Protein AF-A0A1Y5IGE0-F1 (afdb_monomer)

Structure (mmCIF, N/CA/C/O backbone):
data_AF-A0A1Y5IGE0-F1
#
_entry.id   AF-A0A1Y5IGE0-F1
#
loop_
_atom_site.group_PDB
_atom_site.id
_atom_site.type_symbol
_atom_site.label_atom_id
_atom_site.label_alt_id
_atom_site.label_comp_id
_atom_site.label_asym_id
_atom_site.label_entity_id
_atom_site.label_seq_id
_atom_site.pdbx_PDB_ins_code
_atom_site.Cartn_x
_atom_site.Cartn_y
_atom_site.Cartn_z
_atom_site.occupancy
_atom_site.B_iso_or_equiv
_atom_site.auth_seq_id
_atom_site.auth_comp_id
_atom_site.auth_asym_id
_atom_site.auth_atom_id
_atom_site.pdbx_PDB_model_num
ATOM 1 N N . MET A 1 1 ? -6.846 17.519 -10.687 1.00 41.34 1 MET A N 1
ATOM 2 C CA . MET A 1 1 ? -8.183 17.048 -10.313 1.00 41.34 1 MET A CA 1
ATOM 3 C C . MET A 1 1 ? -8.283 17.151 -8.809 1.00 41.34 1 MET A C 1
ATOM 5 O O . MET A 1 1 ? -7.510 16.483 -8.132 1.00 41.34 1 MET A O 1
ATOM 9 N N . THR A 1 2 ? -9.078 18.085 -8.298 1.00 47.00 2 THR A N 1
ATOM 10 C CA . THR A 1 2 ? -9.383 18.172 -6.860 1.00 47.00 2 THR A CA 1
ATOM 11 C C . THR A 1 2 ? -10.568 17.249 -6.556 1.00 47.00 2 THR A C 1
ATOM 13 O O . THR A 1 2 ? -11.293 16.875 -7.480 1.00 47.00 2 THR A O 1
ATOM 16 N N . CYS A 1 3 ? -10.781 16.851 -5.296 1.00 54.41 3 CYS A N 1
ATOM 17 C CA . CYS A 1 3 ? -11.924 15.999 -4.926 1.00 54.41 3 CYS A CA 1
ATOM 18 C C . CYS A 1 3 ? -13.272 16.599 -5.370 1.00 54.41 3 CYS A C 1
ATOM 20 O O . CYS A 1 3 ? -14.168 15.859 -5.762 1.00 54.41 3 CYS A O 1
ATOM 22 N N . ALA A 1 4 ? -13.361 17.932 -5.436 1.00 54.06 4 ALA A N 1
ATOM 23 C CA . ALA A 1 4 ? -14.525 18.682 -5.907 1.00 54.06 4 ALA A CA 1
ATOM 24 C C . ALA A 1 4 ? -14.943 18.404 -7.369 1.00 54.06 4 ALA A C 1
ATOM 26 O O . ALA A 1 4 ? -16.053 18.752 -7.761 1.00 54.06 4 ALA A O 1
ATOM 27 N N . GLU A 1 5 ? -14.082 17.795 -8.191 1.00 61.72 5 GLU A N 1
ATOM 28 C CA . GLU A 1 5 ? -14.400 17.444 -9.585 1.00 61.72 5 GLU A CA 1
ATOM 29 C C . GLU A 1 5 ? -14.993 16.027 -9.728 1.00 61.72 5 GLU A C 1
ATOM 31 O O . GLU A 1 5 ? -15.437 15.651 -10.816 1.00 61.72 5 GLU A O 1
ATOM 36 N N . PHE A 1 6 ? -15.025 15.232 -8.651 1.00 63.56 6 PHE A N 1
ATOM 37 C CA . PHE A 1 6 ? -15.672 13.920 -8.635 1.00 63.56 6 PHE A CA 1
ATOM 38 C C . PHE A 1 6 ? -17.150 14.049 -8.242 1.00 63.56 6 PHE A C 1
ATOM 40 O O . PHE A 1 6 ? -17.449 14.595 -7.182 1.00 63.56 6 PHE A O 1
ATOM 47 N N . PRO A 1 7 ? -18.097 13.490 -9.020 1.00 75.69 7 PRO A N 1
ATOM 48 C CA . PRO A 1 7 ? -19.464 13.333 -8.542 1.00 75.69 7 PRO A CA 1
ATOM 49 C C . PRO A 1 7 ? -19.469 12.515 -7.245 1.00 75.69 7 PRO A C 1
ATOM 51 O O . PRO A 1 7 ? -18.912 11.418 -7.218 1.00 75.69 7 PRO A O 1
ATOM 54 N N . GLU A 1 8 ? -20.116 13.018 -6.195 1.00 76.44 8 GLU A N 1
ATOM 55 C CA . GLU A 1 8 ? -20.092 12.418 -4.850 1.00 76.44 8 GLU A CA 1
ATOM 56 C C . GLU A 1 8 ? -20.516 10.943 -4.857 1.00 76.44 8 GLU A C 1
ATOM 58 O O . GLU A 1 8 ? -19.798 10.078 -4.368 1.00 76.44 8 GLU A O 1
ATOM 63 N N . THR A 1 9 ? -21.588 10.618 -5.584 1.00 77.69 9 THR A N 1
ATOM 64 C CA . THR A 1 9 ? -22.046 9.228 -5.773 1.00 77.69 9 THR A CA 1
ATOM 65 C C . THR A 1 9 ? -21.013 8.308 -6.437 1.00 77.69 9 THR A C 1
ATOM 67 O O . THR A 1 9 ? -21.027 7.098 -6.217 1.00 77.69 9 THR A O 1
ATOM 70 N N . VAL A 1 10 ? -20.124 8.844 -7.278 1.00 73.62 10 VAL A N 1
ATOM 71 C CA . VAL A 1 10 ? -19.025 8.088 -7.899 1.00 73.62 10 VAL A CA 1
ATOM 72 C C . VAL A 1 10 ? -17.856 7.960 -6.928 1.00 73.62 10 VAL A C 1
ATOM 74 O O . VAL A 1 10 ? -17.212 6.913 -6.900 1.00 73.62 10 VAL A O 1
ATOM 77 N N . PHE A 1 11 ? -17.592 9.005 -6.143 1.00 76.38 11 PHE A N 1
ATOM 78 C CA . PHE A 1 11 ? -16.554 9.023 -5.122 1.00 76.38 11 PHE A CA 1
ATOM 79 C C . PHE A 1 11 ? -16.836 7.991 -4.025 1.00 76.38 11 PHE A C 1
ATOM 81 O O . PHE A 1 11 ? -16.011 7.109 -3.800 1.00 76.38 11 PHE A O 1
ATOM 88 N N . GLU A 1 12 ? -18.034 8.021 -3.441 1.00 79.19 12 GLU A N 1
ATOM 89 C CA . GLU A 1 12 ? -18.465 7.091 -2.392 1.00 79.19 12 GLU A CA 1
ATOM 90 C C . GLU A 1 12 ? -18.400 5.638 -2.855 1.00 79.19 12 GLU A C 1
ATOM 92 O O . GLU A 1 12 ? -17.798 4.797 -2.194 1.00 79.19 12 GLU A O 1
ATOM 97 N N . ARG A 1 13 ? -18.926 5.334 -4.048 1.00 74.69 13 ARG A N 1
ATOM 98 C CA . ARG A 1 13 ? -18.843 3.979 -4.621 1.00 74.69 13 ARG A CA 1
ATOM 99 C C . ARG A 1 13 ? -17.410 3.511 -4.856 1.00 74.69 13 ARG A C 1
ATOM 101 O O . ARG A 1 13 ? -17.164 2.312 -4.914 1.00 74.69 13 ARG A O 1
ATOM 108 N N . ARG A 1 14 ? -16.482 4.440 -5.091 1.00 74.31 14 ARG A N 1
ATOM 109 C CA . ARG A 1 14 ? -15.088 4.130 -5.416 1.00 74.31 14 ARG A CA 1
ATOM 110 C C . ARG A 1 14 ? -14.218 3.997 -4.179 1.00 74.31 1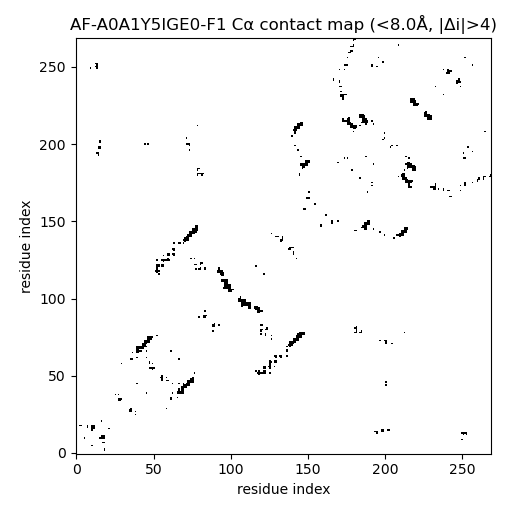4 ARG A C 1
ATOM 112 O O . ARG A 1 14 ? -13.344 3.143 -4.175 1.00 74.31 14 ARG A O 1
ATOM 119 N N . PHE A 1 15 ? -14.409 4.839 -3.176 1.00 73.88 15 PHE A N 1
ATOM 120 C CA . PHE A 1 15 ? -13.524 4.899 -2.014 1.00 73.88 15 PHE A CA 1
ATOM 121 C C . PHE A 1 15 ? -14.182 4.401 -0.726 1.00 73.88 15 PHE A C 1
ATOM 123 O O . PHE A 1 15 ? -13.498 4.291 0.285 1.00 73.88 15 PHE A O 1
ATOM 130 N N . GLY A 1 16 ? -15.479 4.079 -0.761 1.00 73.19 16 GLY A N 1
ATOM 131 C CA . GLY A 1 16 ? -16.226 3.613 0.408 1.00 73.19 16 GLY A CA 1
ATOM 132 C C . GLY A 1 16 ? -16.377 4.682 1.493 1.00 73.19 16 GLY A C 1
ATOM 133 O O . GLY A 1 16 ? -16.579 4.344 2.651 1.00 73.19 16 GLY A O 1
ATOM 134 N N . THR A 1 17 ? -16.221 5.959 1.138 1.00 74.12 17 THR A N 1
ATOM 135 C CA . THR A 1 17 ? -16.258 7.106 2.055 1.00 74.12 17 THR A CA 1
ATOM 136 C C . THR A 1 17 ? -16.725 8.353 1.311 1.00 74.12 17 THR A C 1
ATOM 138 O O . THR A 1 17 ? -16.610 8.426 0.083 1.00 74.12 17 THR A O 1
ATOM 141 N N . THR A 1 18 ? -17.261 9.326 2.041 1.00 80.81 18 THR A N 1
ATOM 142 C CA . THR A 1 18 ? -17.711 10.607 1.478 1.00 80.81 18 THR A CA 1
ATOM 143 C C . THR A 1 18 ? -16.529 11.515 1.121 1.00 80.81 18 THR A C 1
ATOM 145 O O . THR A 1 18 ? -15.409 11.339 1.608 1.00 80.81 18 THR A O 1
ATOM 148 N N . ILE A 1 19 ? -16.764 12.534 0.286 1.00 79.50 19 ILE A N 1
ATOM 149 C CA . ILE A 1 19 ? -15.733 13.543 -0.018 1.00 79.50 19 ILE A CA 1
ATOM 150 C C . ILE A 1 19 ? -15.324 14.293 1.258 1.00 79.50 19 ILE A C 1
ATOM 152 O O . ILE A 1 19 ? -14.134 14.496 1.482 1.00 79.50 19 ILE A O 1
ATOM 156 N N . GLY A 1 20 ? -16.285 14.652 2.117 1.00 79.31 20 GLY A N 1
ATOM 157 C CA . GLY A 1 20 ? -16.010 15.377 3.362 1.00 79.31 20 GLY A CA 1
ATOM 158 C C . GLY A 1 20 ? -15.158 14.579 4.354 1.00 79.31 20 GLY A C 1
ATOM 159 O O . GLY A 1 20 ? -14.222 15.119 4.939 1.00 79.31 20 GLY A O 1
ATOM 160 N N . GLU A 1 21 ? -15.424 13.279 4.505 1.00 76.44 21 GLU A N 1
ATOM 161 C CA . GLU A 1 21 ? -14.575 12.386 5.305 1.00 76.44 21 GLU A CA 1
ATOM 162 C C . GLU A 1 21 ? -13.172 12.260 4.706 1.00 76.44 21 GLU A C 1
ATOM 164 O O . GLU A 1 21 ? -12.181 12.338 5.433 1.00 76.44 21 GLU A O 1
ATOM 169 N N . PHE A 1 22 ? -13.056 12.141 3.382 1.00 77.12 22 PHE A N 1
ATOM 170 C CA . PHE A 1 22 ? -11.755 12.091 2.720 1.00 77.12 22 PHE A CA 1
ATOM 171 C C . PHE A 1 22 ? -10.957 13.393 2.891 1.00 77.12 22 PHE A C 1
ATOM 173 O O . PHE A 1 22 ? -9.746 13.362 3.096 1.00 77.12 22 PHE A O 1
ATOM 180 N N . GLU A 1 23 ? -11.618 14.548 2.849 1.00 77.12 23 GLU A N 1
ATOM 181 C CA . GLU A 1 23 ? -10.995 15.852 3.101 1.00 77.12 23 GLU A CA 1
ATOM 182 C C . GLU A 1 23 ? -10.606 16.052 4.574 1.00 77.12 23 GLU A C 1
ATOM 184 O O . GLU A 1 23 ? -9.721 16.856 4.867 1.00 77.12 23 GLU A O 1
ATOM 189 N N . SER A 1 24 ? -11.201 15.289 5.497 1.00 71.44 24 SER A N 1
ATOM 190 C CA . SER A 1 24 ? -10.821 15.289 6.915 1.00 71.44 24 SER A CA 1
ATOM 191 C C . SER A 1 24 ? -9.518 14.531 7.206 1.00 71.44 24 SER A C 1
ATOM 193 O O . SER A 1 24 ? -8.984 14.627 8.314 1.00 71.44 24 SER A O 1
ATOM 195 N N . ILE A 1 25 ? -8.972 13.802 6.221 1.00 74.19 25 ILE A N 1
ATOM 196 C CA . ILE A 1 25 ? -7.709 13.073 6.359 1.00 74.19 25 ILE A CA 1
ATOM 197 C C . ILE A 1 25 ? -6.574 14.067 6.627 1.00 74.19 25 ILE A C 1
ATOM 199 O O . ILE A 1 25 ? -6.204 14.882 5.779 1.00 74.19 25 ILE A O 1
ATOM 203 N N . ALA A 1 26 ? -5.959 13.953 7.804 1.00 71.00 26 ALA A N 1
ATOM 204 C CA . ALA A 1 26 ? -4.776 14.724 8.147 1.00 71.00 26 ALA A CA 1
ATOM 205 C C . ALA A 1 26 ? -3.586 14.284 7.276 1.00 71.00 26 ALA A C 1
ATOM 207 O O . ALA A 1 26 ? -2.993 13.222 7.477 1.00 71.00 26 ALA A O 1
ATOM 208 N N . ILE A 1 27 ? -3.205 15.117 6.307 1.00 68.81 27 ILE A N 1
ATOM 209 C CA . ILE A 1 27 ? -2.005 14.885 5.499 1.00 68.81 27 ILE A CA 1
ATOM 210 C C . ILE A 1 27 ? -0.785 15.345 6.300 1.00 68.81 27 ILE A C 1
ATOM 212 O O . ILE A 1 27 ? -0.424 16.523 6.314 1.00 68.81 27 ILE A O 1
ATOM 216 N N . ALA A 1 28 ? -0.122 14.400 6.959 1.00 65.69 28 ALA A N 1
ATOM 217 C CA . ALA A 1 28 ? 1.145 14.657 7.623 1.00 65.69 28 ALA A CA 1
ATOM 218 C C . ALA A 1 28 ? 2.274 14.810 6.589 1.00 65.69 28 ALA A C 1
ATOM 220 O O . ALA A 1 28 ? 2.667 13.860 5.907 1.00 65.69 28 ALA A O 1
ATOM 221 N N . ASN A 1 29 ? 2.824 16.020 6.465 1.00 65.62 29 ASN A N 1
ATOM 222 C CA . ASN A 1 29 ? 4.047 16.236 5.703 1.00 65.62 29 ASN A CA 1
ATOM 223 C C . ASN A 1 29 ? 5.256 15.876 6.577 1.00 65.62 29 ASN A C 1
ATOM 225 O O . ASN A 1 29 ? 5.593 16.620 7.494 1.00 65.62 29 ASN A O 1
ATOM 229 N N . ALA A 1 30 ? 5.966 14.801 6.227 1.00 59.41 30 ALA A N 1
ATOM 230 C CA . ALA A 1 30 ? 7.173 14.332 6.920 1.00 59.41 30 ALA A CA 1
ATOM 231 C C . ALA A 1 30 ? 8.353 15.340 6.957 1.00 59.41 30 ALA A C 1
ATOM 233 O O . ALA A 1 30 ? 9.434 15.004 7.453 1.00 59.41 30 ALA A O 1
ATOM 234 N N . ALA A 1 31 ? 8.188 16.542 6.389 1.00 63.47 31 ALA A N 1
ATOM 235 C CA . ALA A 1 31 ? 9.083 17.686 6.562 1.00 63.47 31 ALA A CA 1
ATOM 236 C C . ALA A 1 31 ? 8.844 18.471 7.871 1.00 63.47 31 ALA A C 1
ATOM 238 O O . ALA A 1 31 ? 9.699 19.267 8.247 1.00 63.47 31 ALA A O 1
ATOM 239 N N . SER A 1 32 ? 7.714 18.262 8.557 1.00 76.75 32 SER A N 1
ATOM 240 C CA . SER A 1 32 ? 7.424 18.822 9.881 1.00 76.75 32 SER A CA 1
ATOM 241 C C . SER A 1 32 ? 7.135 17.692 10.863 1.00 76.75 32 SER A C 1
ATOM 243 O O . SER A 1 32 ? 6.060 17.084 10.840 1.00 76.75 32 SER A O 1
ATOM 245 N N . ASP A 1 33 ? 8.112 17.414 11.722 1.00 80.75 33 ASP A N 1
ATOM 246 C CA . ASP A 1 33 ? 8.015 16.359 12.730 1.00 80.75 33 ASP A CA 1
ATOM 247 C C . ASP A 1 33 ? 6.898 16.667 13.745 1.00 80.75 33 ASP A C 1
ATOM 249 O O . ASP A 1 33 ? 6.138 15.766 14.083 1.00 80.75 33 ASP A O 1
ATOM 253 N N . ASP A 1 34 ? 6.705 17.932 14.140 1.00 84.38 34 ASP A N 1
ATOM 254 C CA . ASP A 1 34 ? 5.660 18.333 15.098 1.00 84.38 34 ASP A CA 1
ATOM 255 C C . ASP A 1 34 ? 4.238 18.117 14.559 1.00 84.38 34 ASP A C 1
ATOM 257 O O . ASP A 1 34 ? 3.401 17.520 15.237 1.00 84.38 34 ASP A O 1
ATOM 261 N N . ALA A 1 35 ? 3.956 18.553 13.325 1.00 80.88 35 ALA A N 1
ATOM 262 C CA . ALA A 1 35 ? 2.640 18.356 12.712 1.00 80.88 35 ALA A CA 1
ATOM 263 C C . ALA A 1 35 ? 2.359 16.868 12.450 1.00 80.88 35 ALA A C 1
ATOM 265 O O . ALA A 1 35 ? 1.249 16.386 12.672 1.00 80.88 35 ALA A O 1
ATOM 266 N N . THR A 1 36 ? 3.387 16.128 12.021 1.00 86.19 36 THR A N 1
ATOM 267 C CA . THR A 1 36 ? 3.295 14.679 11.805 1.00 86.19 36 THR A CA 1
ATOM 268 C C . THR A 1 36 ? 3.031 13.945 13.114 1.00 86.19 36 THR A C 1
ATOM 270 O O . THR A 1 36 ? 2.172 13.067 13.167 1.00 86.19 36 THR A O 1
ATOM 273 N N . ARG A 1 37 ? 3.723 14.330 14.187 1.00 89.94 37 ARG A N 1
ATOM 274 C CA . ARG A 1 37 ? 3.521 13.778 15.521 1.00 89.94 37 ARG A CA 1
ATOM 275 C C . ARG A 1 37 ? 2.110 14.040 16.035 1.00 89.94 37 ARG A C 1
ATOM 277 O O . ARG A 1 37 ? 1.460 13.094 16.459 1.00 89.94 37 ARG A O 1
ATOM 284 N N . ALA A 1 38 ? 1.629 15.282 15.964 1.00 87.31 38 ALA A N 1
ATOM 285 C CA . ALA A 1 38 ? 0.290 15.641 16.433 1.00 87.31 38 ALA A CA 1
ATOM 286 C C . ALA A 1 38 ? -0.812 14.846 15.708 1.00 87.31 38 ALA A C 1
ATOM 288 O O . ALA A 1 38 ? -1.759 14.377 16.340 1.00 87.31 38 ALA A O 1
ATOM 289 N N . ALA A 1 39 ? -0.663 14.640 14.395 1.00 86.88 39 ALA A N 1
ATOM 290 C CA . ALA A 1 39 ? -1.565 13.782 13.632 1.00 86.88 39 ALA A CA 1
ATOM 291 C C . ALA A 1 39 ? -1.472 12.316 14.094 1.00 86.88 39 ALA A C 1
ATOM 293 O O . ALA A 1 39 ? -2.475 11.713 14.462 1.00 86.88 39 ALA A O 1
ATOM 294 N N . LEU A 1 40 ? -0.264 11.746 14.152 1.00 90.94 40 LEU A N 1
ATOM 295 C CA . LEU A 1 40 ? -0.077 10.336 14.513 1.00 90.94 40 LEU A CA 1
ATOM 296 C C . LEU A 1 40 ? -0.516 10.003 15.946 1.00 90.94 40 LEU A C 1
ATOM 298 O O . LEU A 1 40 ? -0.985 8.895 16.184 1.00 90.94 40 LEU A O 1
ATOM 302 N N . GLU A 1 41 ? -0.399 10.937 16.890 1.00 90.81 41 GLU A N 1
ATOM 303 C CA . GLU A 1 41 ? -0.852 10.740 18.273 1.00 90.81 41 GLU A CA 1
ATOM 304 C C . GLU A 1 41 ? -2.389 10.700 18.403 1.00 90.81 41 GLU A C 1
ATOM 306 O O . GLU A 1 41 ? -2.886 10.224 19.423 1.00 90.81 41 GLU A O 1
ATOM 311 N N . THR A 1 42 ? -3.141 11.167 17.396 1.00 87.75 42 THR A N 1
ATOM 312 C CA . THR A 1 42 ? -4.609 11.312 17.458 1.00 87.75 42 THR A CA 1
ATOM 313 C C . THR A 1 42 ? -5.384 10.438 16.470 1.00 87.75 42 THR A C 1
ATOM 315 O O . THR A 1 42 ? -6.583 10.244 16.657 1.00 87.75 42 THR A O 1
ATOM 318 N N . CYS A 1 43 ? -4.740 9.892 15.437 1.00 88.50 43 CYS A N 1
ATOM 319 C CA . CYS A 1 43 ? -5.414 9.072 14.429 1.00 88.50 43 CYS A CA 1
ATOM 320 C C . CYS A 1 43 ? -5.605 7.607 14.865 1.00 88.50 43 CYS A C 1
ATOM 322 O O . CYS A 1 43 ? -4.660 6.941 15.286 1.00 88.50 43 CYS A O 1
ATOM 324 N N . ASP A 1 44 ? -6.810 7.068 14.646 1.00 90.69 44 ASP A N 1
ATOM 325 C CA . ASP A 1 44 ? -7.115 5.635 14.801 1.00 90.69 44 ASP A CA 1
ATOM 326 C C . ASP A 1 44 ? -6.537 4.776 13.663 1.00 90.69 44 ASP A C 1
ATOM 328 O O . ASP A 1 44 ? -6.196 3.608 13.861 1.00 90.69 44 ASP A O 1
ATOM 332 N N . VAL A 1 45 ? -6.445 5.345 12.459 1.00 90.62 45 VAL A N 1
ATOM 333 C CA . VAL A 1 45 ? -5.984 4.666 11.244 1.00 90.62 45 VAL A CA 1
ATOM 334 C C . VAL A 1 45 ? -4.847 5.465 10.626 1.00 90.62 45 VAL A C 1
ATOM 336 O O . VAL A 1 45 ? -4.970 6.669 10.408 1.00 90.62 45 VAL A O 1
ATOM 339 N N . VAL A 1 46 ? -3.739 4.793 10.325 1.00 92.44 46 VAL A N 1
ATOM 340 C CA . VAL A 1 46 ? -2.547 5.414 9.740 1.00 92.44 46 VAL A CA 1
ATOM 341 C C . VAL A 1 46 ? -2.185 4.724 8.433 1.00 92.44 46 VAL A C 1
ATOM 343 O O . VAL A 1 46 ? -1.982 3.513 8.395 1.00 92.44 46 VAL A O 1
ATOM 346 N N . ILE A 1 47 ? -2.041 5.503 7.360 1.00 91.94 47 ILE A N 1
ATOM 347 C CA . ILE A 1 47 ? -1.638 4.996 6.046 1.00 91.94 47 ILE A CA 1
ATOM 348 C C . ILE A 1 47 ? -0.242 5.526 5.702 1.00 91.94 47 ILE A C 1
ATOM 350 O O . ILE A 1 47 ? -0.048 6.719 5.474 1.00 91.94 47 ILE A O 1
ATOM 354 N N . VAL A 1 48 ? 0.742 4.630 5.609 1.00 91.31 48 VAL A N 1
ATOM 355 C CA . VAL A 1 48 ? 2.103 4.946 5.151 1.00 91.31 48 VAL A CA 1
ATOM 356 C C . VAL A 1 48 ? 2.172 4.735 3.637 1.00 91.31 48 VAL A C 1
ATOM 358 O O . VAL A 1 48 ? 2.490 3.647 3.164 1.00 91.31 48 VAL A O 1
ATOM 361 N N . ALA A 1 49 ? 1.861 5.776 2.860 1.00 87.44 49 ALA A N 1
ATOM 362 C CA . ALA A 1 49 ? 1.751 5.715 1.395 1.00 87.44 49 ALA A CA 1
ATOM 363 C C . ALA A 1 49 ? 2.886 6.446 0.653 1.00 87.44 49 ALA A C 1
ATOM 365 O O . ALA A 1 49 ? 2.652 7.292 -0.210 1.00 87.44 49 ALA A O 1
ATOM 366 N N . HIS A 1 50 ? 4.144 6.147 0.982 1.00 82.62 50 HIS A N 1
ATOM 367 C CA . HIS A 1 50 ? 5.283 6.790 0.323 1.00 82.62 50 HIS A CA 1
ATOM 368 C C . HIS A 1 50 ? 5.701 6.085 -0.974 1.00 82.62 50 HIS A C 1
ATOM 370 O O . HIS A 1 50 ? 5.879 4.871 -1.028 1.00 82.62 50 HIS A O 1
ATOM 376 N N . GLU A 1 51 ? 5.951 6.870 -2.026 1.00 71.19 51 GLU A N 1
ATOM 377 C CA . GLU A 1 51 ? 6.431 6.338 -3.310 1.00 71.19 51 GLU A CA 1
ATOM 378 C C . GLU A 1 51 ? 7.895 5.868 -3.268 1.00 71.19 51 GLU A C 1
ATOM 380 O O . GLU A 1 51 ? 8.292 4.999 -4.040 1.00 71.19 51 GLU A O 1
ATOM 385 N N . SER A 1 52 ? 8.692 6.421 -2.349 1.00 78.75 52 SER A N 1
ATOM 386 C CA . SER A 1 52 ? 10.115 6.118 -2.172 1.00 78.75 52 SER A CA 1
ATOM 387 C C . SER A 1 52 ? 10.339 5.250 -0.940 1.00 78.75 52 SER A C 1
ATOM 389 O O . SER A 1 52 ? 9.898 5.621 0.148 1.00 78.75 52 SER A O 1
ATOM 391 N N . GLY A 1 53 ? 11.127 4.179 -1.079 1.00 83.38 53 GLY A N 1
ATOM 392 C CA . GLY A 1 53 ? 11.468 3.292 0.037 1.00 83.38 53 GLY A CA 1
ATOM 393 C C . GLY A 1 53 ? 12.134 4.018 1.211 1.00 83.38 53 GLY A C 1
ATOM 394 O O . GLY A 1 53 ? 11.805 3.753 2.360 1.00 83.38 53 GLY A O 1
ATOM 395 N N . ARG A 1 54 ? 12.999 5.015 0.959 1.00 85.19 54 ARG A N 1
ATOM 396 C CA . ARG A 1 54 ? 13.607 5.818 2.042 1.00 85.19 54 ARG A CA 1
ATOM 397 C C . ARG A 1 54 ? 12.577 6.645 2.806 1.00 85.19 54 ARG A C 1
ATOM 399 O O . ARG A 1 54 ? 12.657 6.751 4.025 1.00 85.19 54 ARG A O 1
ATOM 406 N N . LYS A 1 55 ? 11.619 7.243 2.092 1.00 85.88 55 LYS A N 1
ATOM 407 C CA . LYS A 1 55 ? 10.526 7.992 2.725 1.00 85.88 55 LYS A CA 1
ATOM 408 C C . LYS A 1 55 ? 9.605 7.044 3.496 1.00 85.88 55 LYS A C 1
ATOM 410 O O . LYS A 1 55 ? 9.221 7.380 4.606 1.00 85.88 55 LYS A O 1
ATOM 415 N N . ALA A 1 56 ? 9.326 5.855 2.957 1.00 88.94 56 ALA A N 1
ATOM 416 C CA . ALA A 1 56 ? 8.575 4.809 3.652 1.00 88.94 56 ALA A CA 1
ATOM 417 C C . ALA A 1 56 ? 9.267 4.381 4.954 1.00 88.94 56 ALA A C 1
ATOM 419 O O . ALA A 1 56 ? 8.612 4.299 5.986 1.00 88.94 56 ALA A O 1
ATOM 420 N N . MET A 1 57 ? 10.590 4.198 4.928 1.00 92.25 57 MET A N 1
ATOM 421 C CA . MET A 1 57 ? 11.395 3.888 6.112 1.00 92.25 57 MET A CA 1
ATOM 422 C C . MET A 1 57 ? 11.290 4.989 7.178 1.00 92.25 57 MET A C 1
ATOM 424 O O . MET A 1 57 ? 10.936 4.688 8.314 1.00 92.25 57 MET A O 1
ATOM 428 N N . LYS A 1 58 ? 11.491 6.264 6.803 1.00 90.94 58 LYS A N 1
ATOM 429 C CA . LYS A 1 58 ? 11.321 7.406 7.725 1.00 90.94 58 LYS A CA 1
ATOM 430 C C . LYS A 1 58 ? 9.895 7.468 8.292 1.00 90.94 58 LYS A C 1
ATOM 432 O O . LYS A 1 58 ? 9.709 7.655 9.489 1.00 90.94 58 LYS A O 1
ATOM 437 N N . GLY A 1 59 ? 8.884 7.290 7.441 1.00 91.81 59 GLY A N 1
ATOM 438 C CA . GLY A 1 59 ? 7.482 7.273 7.859 1.00 91.81 59 GLY A CA 1
ATOM 439 C C . GLY A 1 59 ? 7.188 6.149 8.855 1.00 91.81 59 GLY A C 1
ATOM 440 O O . GLY A 1 59 ? 6.564 6.391 9.881 1.00 91.81 59 GLY A O 1
ATOM 441 N N . ALA A 1 60 ? 7.699 4.941 8.613 1.00 95.75 60 ALA A N 1
ATOM 442 C CA . ALA A 1 60 ? 7.552 3.809 9.524 1.00 95.75 60 ALA A CA 1
ATOM 443 C C . ALA A 1 60 ? 8.193 4.061 10.900 1.00 95.75 60 ALA A C 1
ATOM 445 O O . ALA A 1 60 ? 7.614 3.693 11.923 1.00 95.75 60 ALA A O 1
ATOM 446 N N . GLU A 1 61 ? 9.357 4.716 10.943 1.00 95.31 61 GLU A N 1
ATOM 447 C CA . GLU A 1 61 ? 10.001 5.132 12.196 1.00 95.31 61 GLU A CA 1
ATOM 448 C C . GLU A 1 61 ? 9.128 6.122 12.980 1.00 95.31 61 GLU A C 1
ATOM 450 O O . GLU A 1 61 ? 8.943 5.953 14.186 1.00 95.31 61 GLU A O 1
ATOM 455 N N . MET A 1 62 ? 8.530 7.104 12.297 1.00 94.00 62 MET A N 1
ATOM 456 C CA . MET A 1 62 ? 7.601 8.066 12.904 1.00 94.00 62 MET A CA 1
ATOM 457 C C . MET A 1 62 ? 6.344 7.381 13.450 1.00 94.00 62 MET A C 1
ATOM 459 O O . MET A 1 62 ? 5.947 7.643 14.585 1.00 94.00 62 MET A O 1
ATOM 463 N N . VAL A 1 63 ? 5.749 6.453 12.690 1.00 95.12 63 VAL A N 1
ATOM 464 C CA . VAL A 1 63 ? 4.599 5.653 13.149 1.00 95.12 63 VAL A CA 1
ATOM 465 C C . VAL A 1 63 ? 4.961 4.868 14.404 1.00 95.12 63 VAL A C 1
ATOM 467 O O . VAL A 1 63 ? 4.257 4.950 15.406 1.00 95.12 63 VAL A O 1
ATOM 470 N N . ARG A 1 64 ? 6.096 4.162 14.398 1.00 95.50 64 ARG A N 1
ATOM 471 C CA . ARG A 1 64 ? 6.568 3.409 15.568 1.00 95.50 64 ARG A CA 1
ATOM 472 C C . ARG A 1 64 ? 6.822 4.303 16.787 1.00 95.50 64 ARG A C 1
ATOM 474 O O . ARG A 1 64 ? 6.678 3.838 17.913 1.00 95.50 64 ARG A O 1
ATOM 481 N N . ALA A 1 65 ? 7.215 5.558 16.587 1.00 93.88 65 ALA A N 1
ATOM 482 C CA . ALA A 1 65 ? 7.475 6.487 17.680 1.00 93.88 65 ALA A CA 1
ATOM 483 C C . ALA A 1 65 ? 6.193 7.109 18.264 1.00 93.88 65 ALA A C 1
ATOM 485 O O . ALA A 1 65 ? 6.107 7.308 19.481 1.00 93.88 65 ALA A O 1
ATOM 486 N N . TRP A 1 66 ? 5.218 7.447 17.413 1.00 93.88 66 TRP A N 1
ATOM 487 C CA . TRP A 1 66 ? 4.146 8.382 17.776 1.00 93.88 66 TRP A CA 1
ATOM 488 C C . TRP A 1 66 ? 2.724 7.824 17.650 1.00 93.88 66 TRP A C 1
ATOM 490 O O . TRP A 1 66 ? 1.837 8.331 18.331 1.00 93.88 66 TRP A O 1
ATOM 500 N N . ALA A 1 67 ? 2.490 6.754 16.883 1.00 93.81 67 ALA A N 1
ATOM 501 C CA . ALA A 1 67 ? 1.149 6.210 16.626 1.00 93.81 67 ALA A CA 1
ATOM 502 C C . ALA A 1 67 ? 0.612 5.326 17.770 1.00 93.81 67 ALA A C 1
ATOM 504 O O . ALA A 1 67 ? 0.203 4.186 17.564 1.00 93.81 67 ALA A O 1
ATOM 505 N N . LYS A 1 68 ? 0.644 5.834 19.006 1.00 90.19 68 LYS A N 1
ATOM 506 C CA . LYS A 1 68 ? 0.305 5.069 20.221 1.00 90.19 68 LYS A CA 1
ATOM 507 C C . LYS A 1 68 ? -1.185 4.748 20.358 1.00 90.19 68 LYS A C 1
ATOM 509 O O . LYS A 1 68 ? -1.524 3.807 21.064 1.00 90.19 68 LYS A O 1
ATOM 514 N N . GLY A 1 69 ? -2.050 5.553 19.741 1.00 90.62 69 GLY A N 1
ATOM 515 C CA . GLY A 1 69 ? -3.504 5.359 19.734 1.00 90.62 69 GLY A CA 1
ATOM 516 C C . GLY A 1 69 ? -4.032 4.672 18.474 1.00 90.62 69 GLY A C 1
ATOM 517 O O . GLY A 1 69 ? -5.234 4.435 18.382 1.00 90.62 69 GLY A O 1
ATOM 518 N N . ALA A 1 70 ? -3.161 4.361 17.509 1.00 93.69 70 ALA A N 1
ATOM 519 C CA . ALA A 1 70 ? -3.587 3.752 16.261 1.00 93.69 70 ALA A CA 1
ATOM 520 C C . ALA A 1 70 ? -4.107 2.332 16.512 1.00 93.69 70 ALA A C 1
ATOM 522 O O . ALA A 1 70 ? -3.459 1.520 17.167 1.00 93.69 70 ALA A O 1
ATOM 523 N N . LYS A 1 71 ? -5.268 2.030 15.939 1.00 93.00 71 LYS A N 1
ATOM 524 C CA . LYS A 1 71 ? -5.852 0.687 15.882 1.00 93.00 71 LYS A CA 1
ATOM 525 C C . LYS A 1 71 ? -5.383 -0.056 14.642 1.00 93.00 71 LYS A C 1
ATOM 527 O O . LYS A 1 71 ? -5.192 -1.266 14.685 1.00 93.00 71 LYS A O 1
ATOM 532 N N . ARG A 1 72 ? -5.169 0.674 13.544 1.00 92.81 72 ARG A N 1
ATOM 533 C CA . ARG A 1 72 ? -4.786 0.112 12.252 1.00 92.81 72 ARG A CA 1
ATOM 534 C C . ARG A 1 72 ? -3.664 0.906 11.603 1.00 92.81 72 ARG A C 1
ATOM 536 O O . ARG A 1 72 ? -3.718 2.131 11.514 1.00 92.81 72 ARG A O 1
ATOM 543 N N . VAL A 1 73 ? -2.696 0.183 11.052 1.00 94.94 73 VAL A N 1
ATOM 544 C CA . VAL A 1 73 ? -1.672 0.727 10.163 1.00 94.94 73 VAL A CA 1
ATOM 545 C C . VAL A 1 73 ? -1.710 -0.012 8.829 1.00 94.94 73 VAL A C 1
ATOM 547 O O . VAL A 1 73 ? -1.638 -1.239 8.781 1.00 94.94 73 VAL A O 1
ATOM 550 N N . VAL A 1 74 ? -1.785 0.738 7.732 1.00 94.00 74 VAL A N 1
ATOM 551 C CA . VAL A 1 74 ? -1.664 0.204 6.372 1.00 94.00 74 VAL A CA 1
ATOM 552 C C . VAL A 1 74 ? -0.413 0.777 5.719 1.00 94.00 74 VAL A C 1
ATOM 554 O O . VAL A 1 74 ? -0.227 1.989 5.651 1.00 94.00 74 VAL A O 1
ATOM 557 N N . CYS A 1 75 ? 0.470 -0.091 5.237 1.00 94.50 75 CYS A N 1
ATOM 558 C CA . CYS A 1 75 ? 1.724 0.294 4.604 1.00 94.50 75 CYS A CA 1
ATOM 559 C C . CYS A 1 75 ? 1.689 -0.023 3.114 1.00 94.50 75 CYS A C 1
ATOM 561 O O . CYS A 1 75 ? 1.547 -1.183 2.731 1.00 94.50 75 CYS A O 1
ATOM 563 N N . LEU A 1 76 ? 1.880 0.992 2.272 1.00 92.44 76 LEU A N 1
ATOM 564 C CA . LEU A 1 76 ? 2.181 0.777 0.865 1.00 92.44 76 LEU A CA 1
ATOM 565 C C . LEU A 1 76 ? 3.650 0.364 0.718 1.00 92.44 76 LEU A C 1
ATOM 567 O O . LEU A 1 76 ? 4.563 1.158 0.946 1.00 92.44 76 LEU A O 1
ATOM 571 N N . SER A 1 77 ? 3.861 -0.857 0.249 1.00 92.06 77 SER A N 1
ATOM 572 C CA . SER A 1 77 ? 5.166 -1.424 -0.084 1.00 92.06 77 SER A CA 1
ATOM 573 C C . SER A 1 77 ? 5.218 -1.813 -1.573 1.00 92.06 77 SER A C 1
ATOM 575 O O . SER A 1 77 ? 4.418 -1.336 -2.391 1.00 92.06 77 SER A O 1
ATOM 577 N N . ARG A 1 78 ? 6.194 -2.631 -1.972 1.00 90.00 78 ARG A N 1
ATOM 578 C CA . ARG A 1 78 ? 6.439 -3.027 -3.364 1.00 90.00 78 ARG A CA 1
ATOM 579 C C . ARG A 1 78 ? 6.562 -4.532 -3.512 1.00 90.00 78 ARG A C 1
ATOM 581 O O . ARG A 1 78 ? 7.272 -5.187 -2.754 1.00 90.00 78 ARG A O 1
ATOM 588 N N . VAL A 1 79 ? 5.937 -5.052 -4.559 1.00 88.44 79 VAL A N 1
ATOM 589 C CA . VAL A 1 79 ? 6.204 -6.398 -5.051 1.00 88.44 79 VAL A CA 1
ATOM 590 C C . VAL A 1 79 ? 7.685 -6.495 -5.394 1.00 88.44 79 VAL A C 1
ATOM 592 O O . VAL A 1 79 ? 8.235 -5.640 -6.088 1.00 88.44 79 VAL A O 1
ATOM 595 N N . GLY A 1 80 ? 8.327 -7.547 -4.898 1.00 86.56 80 GLY A N 1
ATOM 596 C CA . GLY A 1 80 ? 9.759 -7.760 -5.047 1.00 86.56 80 GLY A CA 1
ATOM 597 C C . GLY A 1 80 ? 10.516 -7.597 -3.737 1.00 86.56 80 GLY A C 1
ATOM 598 O O . GLY A 1 80 ? 11.636 -8.085 -3.657 1.00 86.56 80 GLY A O 1
ATOM 599 N N . VAL A 1 81 ? 9.934 -7.005 -2.688 1.00 90.56 81 VAL A N 1
ATOM 600 C CA . VAL A 1 81 ? 10.570 -6.905 -1.362 1.00 90.56 81 VAL A CA 1
ATOM 601 C C . VAL A 1 81 ? 10.965 -8.281 -0.816 1.00 90.56 81 VAL A C 1
ATOM 603 O O . VAL A 1 81 ? 12.112 -8.461 -0.391 1.00 90.56 81 VAL A O 1
ATOM 606 N N . ASN A 1 82 ? 10.093 -9.288 -0.914 1.00 90.50 82 ASN A N 1
ATOM 607 C CA . ASN A 1 82 ? 10.406 -10.652 -0.464 1.00 90.50 82 ASN A CA 1
ATOM 608 C C . ASN A 1 82 ? 11.370 -11.388 -1.409 1.00 90.50 82 ASN A C 1
ATOM 610 O O . ASN A 1 82 ? 11.960 -12.403 -1.041 1.00 90.50 82 ASN A O 1
ATOM 614 N N . ARG A 1 83 ? 11.566 -10.871 -2.627 1.00 88.25 83 ARG A N 1
ATOM 615 C CA . ARG A 1 83 ? 12.444 -11.440 -3.662 1.00 88.25 83 ARG A CA 1
ATOM 6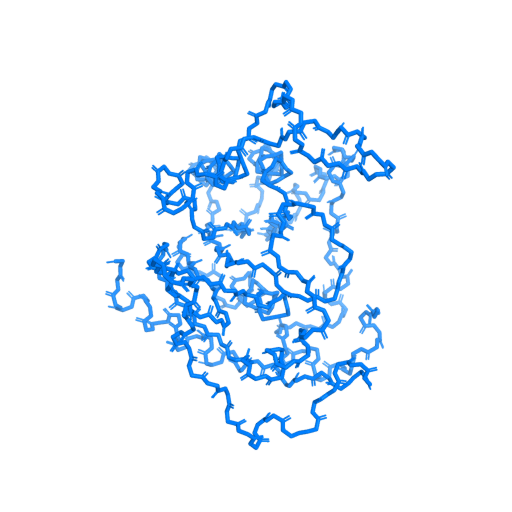16 C C . ARG A 1 83 ? 13.648 -10.551 -3.979 1.00 88.25 83 ARG A C 1
ATOM 618 O O . ARG A 1 83 ? 14.351 -10.829 -4.941 1.00 88.25 83 ARG A O 1
ATOM 625 N N . ARG A 1 84 ? 13.933 -9.529 -3.166 1.00 89.19 84 ARG A N 1
ATOM 626 C CA . ARG A 1 84 ? 14.894 -8.445 -3.463 1.00 89.19 84 ARG A CA 1
ATOM 627 C C . ARG A 1 84 ? 16.347 -8.881 -3.645 1.00 89.19 84 ARG A C 1
ATOM 629 O O . ARG A 1 84 ? 17.166 -8.101 -4.109 1.00 89.19 84 ARG A O 1
ATOM 636 N N . THR A 1 85 ? 16.670 -10.117 -3.275 1.00 87.75 85 THR A N 1
ATOM 637 C CA . THR A 1 85 ? 17.983 -10.753 -3.464 1.00 87.75 85 THR A CA 1
ATOM 638 C C . THR A 1 85 ? 18.020 -11.714 -4.657 1.00 87.75 85 THR A C 1
ATOM 640 O O . THR A 1 85 ? 19.032 -12.371 -4.889 1.00 87.75 85 THR A O 1
ATOM 643 N N . ARG A 1 86 ? 16.924 -11.830 -5.414 1.00 84.56 86 ARG A N 1
ATOM 644 C CA . ARG A 1 86 ? 16.784 -12.699 -6.587 1.00 84.56 86 ARG A CA 1
ATOM 645 C C . ARG A 1 86 ? 16.668 -11.853 -7.849 1.00 84.56 86 ARG A C 1
ATOM 647 O O . ARG A 1 86 ? 16.095 -10.768 -7.824 1.00 84.56 86 ARG A O 1
ATOM 654 N N . ARG A 1 87 ? 17.154 -12.378 -8.972 1.00 77.31 87 ARG A N 1
ATOM 655 C CA . ARG A 1 87 ? 16.975 -11.738 -10.283 1.00 77.31 87 ARG A CA 1
ATOM 656 C C . ARG A 1 87 ? 15.487 -11.676 -10.669 1.00 77.31 87 ARG A C 1
ATOM 658 O O . ARG A 1 87 ? 14.788 -12.655 -10.413 1.00 77.31 87 ARG A O 1
ATOM 665 N N . PRO A 1 88 ? 15.012 -10.579 -11.293 1.00 72.69 88 PRO A N 1
ATOM 666 C CA . PRO A 1 88 ? 15.749 -9.350 -11.634 1.00 72.69 88 PRO A CA 1
ATOM 667 C C . PRO A 1 88 ? 15.790 -8.289 -10.508 1.00 72.69 88 PRO A C 1
ATOM 669 O O . PRO A 1 88 ? 16.395 -7.229 -10.687 1.00 72.69 88 PRO A O 1
ATOM 672 N N . PHE A 1 89 ? 15.141 -8.544 -9.368 1.00 80.31 89 PHE A N 1
ATOM 673 C CA . PHE A 1 89 ? 14.966 -7.583 -8.273 1.00 80.31 89 PHE A CA 1
ATOM 674 C C . PHE A 1 89 ? 16.276 -7.179 -7.590 1.00 80.31 89 PHE A C 1
ATOM 676 O O . PHE A 1 89 ? 16.406 -6.035 -7.171 1.00 80.31 89 PHE A O 1
ATOM 683 N N . ASP A 1 90 ? 17.268 -8.066 -7.524 1.00 79.56 90 ASP A N 1
ATOM 684 C CA . ASP A 1 90 ? 18.615 -7.761 -7.018 1.00 79.56 90 ASP A CA 1
ATOM 685 C C . ASP A 1 90 ? 19.304 -6.626 -7.796 1.00 79.56 90 ASP A C 1
ATOM 687 O O . ASP A 1 90 ? 19.950 -5.755 -7.215 1.00 79.56 90 ASP A O 1
ATOM 691 N N . GLY A 1 91 ? 19.129 -6.596 -9.117 1.00 76.56 91 GLY A N 1
ATOM 692 C CA . GLY A 1 91 ? 19.613 -5.530 -9.984 1.00 76.56 91 GLY A CA 1
ATOM 693 C C . GLY A 1 91 ? 18.854 -4.223 -9.773 1.00 76.56 91 GLY A C 1
ATOM 694 O O . GLY A 1 91 ? 19.474 -3.161 -9.719 1.00 76.56 91 GLY A O 1
ATOM 695 N N . GLN A 1 92 ? 17.530 -4.305 -9.625 1.00 73.75 92 GLN A N 1
ATOM 696 C CA . GLN A 1 92 ? 16.647 -3.152 -9.401 1.00 73.75 92 GLN A CA 1
ATOM 697 C C . GLN A 1 92 ? 16.825 -2.536 -8.009 1.00 73.75 92 GLN A C 1
ATOM 699 O O . GLN A 1 92 ? 16.657 -1.335 -7.827 1.00 73.75 92 GLN A O 1
ATOM 704 N N . ASN A 1 93 ? 17.193 -3.355 -7.029 1.00 84.75 93 ASN A N 1
ATOM 705 C CA . ASN A 1 93 ? 17.410 -2.944 -5.653 1.00 84.75 93 ASN A CA 1
ATOM 706 C C . ASN A 1 93 ? 18.803 -2.337 -5.423 1.00 84.75 93 ASN A C 1
ATOM 708 O O . ASN A 1 93 ? 19.164 -2.015 -4.295 1.00 84.75 93 ASN A O 1
ATOM 712 N N . LYS A 1 94 ? 19.618 -2.152 -6.464 1.00 82.62 94 LYS A N 1
ATOM 713 C CA . LYS A 1 94 ? 20.882 -1.430 -6.303 1.00 82.62 94 LYS A CA 1
ATOM 714 C C . LYS A 1 94 ? 20.613 0.027 -5.897 1.00 82.62 94 LYS A C 1
ATOM 716 O O . LYS A 1 94 ? 19.638 0.621 -6.361 1.00 82.62 94 LYS A O 1
ATOM 721 N N . PRO A 1 95 ? 21.470 0.630 -5.055 1.00 82.56 95 PRO A N 1
ATOM 722 C CA . PRO A 1 95 ? 21.328 2.031 -4.690 1.00 82.56 95 PRO A CA 1
ATOM 723 C C . PRO A 1 95 ? 21.321 2.959 -5.906 1.00 82.56 95 PRO A C 1
ATOM 725 O O . PRO A 1 95 ? 21.987 2.701 -6.912 1.00 82.56 95 PRO A O 1
ATOM 728 N N . ALA A 1 96 ? 20.597 4.073 -5.779 1.00 77.12 96 ALA A N 1
ATOM 729 C CA . ALA A 1 96 ? 20.601 5.121 -6.789 1.00 77.12 96 ALA A CA 1
ATOM 730 C C . ALA A 1 96 ? 22.026 5.642 -7.030 1.00 77.12 96 ALA A C 1
ATOM 732 O O . ALA A 1 96 ? 22.821 5.796 -6.099 1.00 77.12 96 ALA A O 1
ATOM 733 N N . LYS A 1 97 ? 22.323 5.924 -8.296 1.00 80.69 97 LYS A N 1
ATOM 734 C CA . LYS A 1 97 ? 23.615 6.436 -8.750 1.00 80.69 97 LYS A CA 1
ATOM 735 C C . LYS A 1 97 ? 23.573 7.945 -8.936 1.00 80.69 97 LYS A C 1
ATOM 737 O O . LYS A 1 97 ? 22.529 8.500 -9.284 1.00 80.69 97 LYS A O 1
ATOM 742 N N . ALA A 1 98 ? 24.716 8.593 -8.743 1.00 80.38 98 ALA A N 1
ATOM 743 C CA . ALA A 1 98 ? 24.893 10.001 -9.045 1.00 80.38 98 ALA A CA 1
ATOM 744 C C . ALA A 1 98 ? 24.591 10.281 -10.524 1.00 80.38 98 ALA A C 1
ATOM 746 O O . ALA A 1 98 ? 24.955 9.510 -11.420 1.00 80.38 98 ALA A O 1
ATOM 747 N N . ALA A 1 99 ? 23.913 11.399 -10.769 1.00 84.06 99 ALA A N 1
ATOM 748 C CA . ALA A 1 99 ? 23.652 11.864 -12.116 1.00 84.0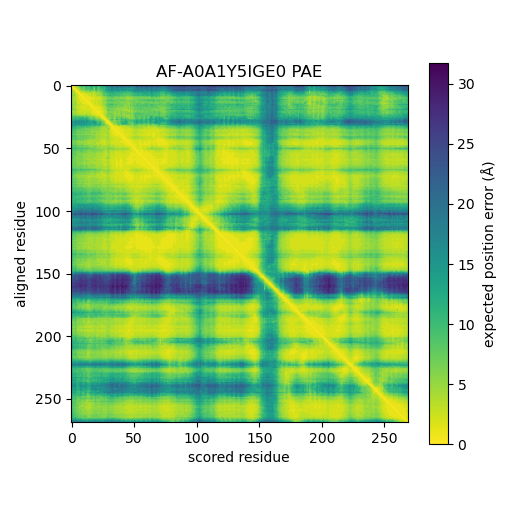6 99 ALA A CA 1
ATOM 749 C C . ALA A 1 99 ? 24.929 12.465 -12.719 1.00 84.06 99 ALA A C 1
ATOM 751 O O . ALA A 1 99 ? 25.572 13.318 -12.110 1.00 84.06 99 ALA A O 1
ATOM 752 N N . VAL A 1 100 ? 25.285 12.025 -13.922 1.00 83.56 100 VAL A N 1
ATOM 753 C CA . VAL A 1 100 ? 26.434 12.505 -14.691 1.00 83.56 100 VAL A CA 1
ATOM 754 C C . VAL A 1 100 ? 25.911 13.127 -15.978 1.00 83.56 100 VAL A C 1
ATOM 756 O O . VAL A 1 100 ? 25.091 12.527 -16.675 1.00 83.56 100 VAL A O 1
ATOM 759 N N . SER A 1 101 ? 26.371 14.339 -16.289 1.00 84.94 101 SER A N 1
ATOM 760 C CA . SER A 1 101 ? 26.023 15.015 -17.540 1.00 84.94 101 SER A CA 1
ATOM 761 C C . SER A 1 101 ? 26.865 14.456 -18.684 1.00 84.94 101 SER A C 1
ATOM 763 O O . SER A 1 101 ? 28.090 14.572 -18.671 1.00 84.94 101 SER A O 1
ATOM 765 N N . VAL A 1 102 ? 26.213 13.857 -19.678 1.00 78.25 102 VAL A N 1
ATOM 766 C CA . VAL A 1 102 ? 26.844 13.344 -20.899 1.00 78.25 102 VAL A CA 1
ATOM 767 C C . VAL A 1 102 ? 26.118 13.942 -22.096 1.00 78.25 102 VAL A C 1
ATOM 769 O O . VAL A 1 102 ? 24.933 13.690 -22.304 1.00 78.25 102 VAL A O 1
ATOM 772 N N . GLY A 1 103 ? 26.816 14.772 -22.876 1.00 78.50 103 GLY A N 1
ATOM 773 C CA . GLY A 1 103 ? 26.246 15.396 -24.077 1.00 78.50 103 GLY A CA 1
ATOM 774 C C . GLY A 1 103 ? 25.003 16.258 -23.811 1.00 78.50 103 GLY A C 1
ATOM 775 O O . GLY A 1 103 ? 24.112 16.308 -24.650 1.00 78.50 103 GLY A O 1
ATOM 776 N N . GLY A 1 104 ? 24.905 16.890 -22.633 1.00 78.81 104 GLY A N 1
ATOM 777 C CA . GLY A 1 104 ? 23.745 17.698 -22.231 1.00 78.81 104 GLY A CA 1
ATOM 778 C C . GLY A 1 104 ? 22.571 16.901 -21.648 1.00 78.81 104 GLY A C 1
ATOM 779 O O . GLY A 1 104 ? 21.583 17.501 -21.231 1.00 78.81 104 GLY A O 1
ATOM 780 N N . MET A 1 105 ? 22.675 15.570 -21.569 1.00 69.00 105 MET A N 1
ATOM 781 C CA . MET A 1 105 ? 21.705 14.710 -20.888 1.00 69.00 105 MET A CA 1
ATOM 782 C C . MET A 1 105 ? 22.222 14.304 -19.507 1.00 69.00 105 MET A C 1
ATOM 784 O O . MET A 1 105 ? 23.371 13.895 -19.360 1.00 69.00 105 MET A O 1
ATOM 788 N N . SER A 1 106 ? 21.359 14.386 -18.495 1.00 76.44 106 SER A N 1
ATOM 789 C CA . SER A 1 106 ? 21.659 13.944 -17.131 1.00 76.44 106 SER A CA 1
ATOM 790 C C . SER A 1 106 ? 21.307 12.464 -16.977 1.00 76.44 106 SER A C 1
ATOM 792 O O . SER A 1 106 ? 20.133 12.099 -17.068 1.00 76.44 106 SER A O 1
ATOM 794 N N . LEU A 1 107 ? 22.312 11.606 -16.786 1.00 70.56 107 LEU A N 1
ATOM 795 C CA . LEU A 1 107 ? 22.146 10.151 -16.721 1.00 70.56 107 LEU A CA 1
ATOM 796 C C . LEU A 1 107 ? 22.589 9.603 -15.354 1.00 70.56 107 LEU A C 1
ATOM 798 O O . LEU A 1 107 ? 23.679 9.946 -14.897 1.00 70.56 107 LEU A O 1
ATOM 802 N N . PRO A 1 108 ? 21.818 8.711 -14.705 1.00 70.88 108 PRO A N 1
ATOM 803 C CA . PRO A 1 108 ? 22.166 8.125 -13.406 1.00 70.88 108 PRO A CA 1
ATOM 804 C C . PRO A 1 108 ? 23.192 6.986 -13.558 1.00 70.88 108 PRO A C 1
ATOM 806 O O . PRO A 1 108 ? 22.919 5.827 -13.247 1.00 70.88 108 PRO A O 1
ATOM 809 N N . ILE A 1 109 ? 24.370 7.301 -14.097 1.00 76.75 109 ILE A N 1
ATOM 810 C CA . ILE A 1 109 ? 25.435 6.332 -14.415 1.00 76.75 109 ILE A CA 1
ATOM 811 C C . ILE A 1 109 ? 26.700 6.512 -13.571 1.00 76.75 109 ILE A C 1
ATOM 813 O O . ILE A 1 109 ? 27.641 5.743 -13.747 1.00 76.75 109 ILE A O 1
ATOM 817 N N . GLY A 1 110 ? 26.727 7.501 -12.675 1.00 79.81 110 GLY A N 1
ATOM 818 C CA . GLY A 1 110 ? 27.859 7.746 -11.788 1.00 79.81 110 GLY A CA 1
ATOM 819 C C . GLY A 1 110 ? 27.999 6.705 -10.677 1.00 79.81 110 GLY A C 1
ATOM 820 O O . GLY A 1 110 ? 27.360 5.647 -10.684 1.00 79.81 110 GLY A O 1
ATOM 821 N N . GLU A 1 111 ? 28.832 7.033 -9.695 1.00 82.88 111 GLU A N 1
ATOM 822 C CA . GLU A 1 111 ? 28.995 6.209 -8.500 1.00 82.88 111 GLU A CA 1
ATOM 823 C C . GLU A 1 111 ? 27.689 6.125 -7.694 1.00 82.88 111 GLU A C 1
ATOM 825 O O . GLU A 1 111 ? 26.858 7.042 -7.760 1.00 82.88 111 GLU A O 1
ATOM 830 N N . PRO A 1 112 ? 27.466 5.034 -6.939 1.00 79.44 112 PRO A N 1
ATOM 831 C CA . PRO A 1 112 ? 26.383 4.973 -5.967 1.00 79.44 112 PRO A CA 1
ATOM 832 C C . PRO A 1 112 ? 26.417 6.194 -5.045 1.00 79.44 112 PRO A C 1
ATOM 834 O O . PRO A 1 112 ? 27.481 6.614 -4.595 1.00 79.44 112 PRO A O 1
ATOM 837 N N . LEU A 1 113 ? 25.249 6.766 -4.761 1.00 77.31 113 LEU A N 1
ATOM 838 C CA . LEU A 1 113 ? 25.154 7.838 -3.775 1.00 77.31 113 LEU A CA 1
ATOM 839 C C . LEU A 1 113 ? 25.593 7.306 -2.404 1.00 77.31 113 LEU A C 1
ATOM 841 O O . LEU A 1 113 ? 25.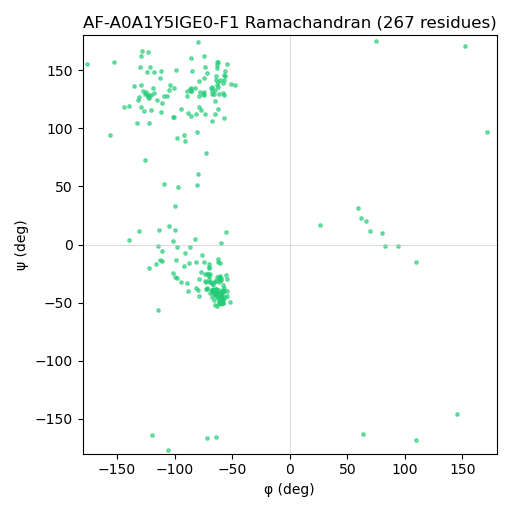180 6.212 -2.011 1.00 77.31 113 LEU A O 1
ATOM 845 N N . ASP A 1 114 ? 26.408 8.079 -1.686 1.00 66.69 114 ASP A N 1
ATOM 846 C CA . ASP A 1 114 ? 26.902 7.695 -0.362 1.00 66.69 114 ASP A CA 1
ATOM 847 C C . ASP A 1 114 ? 25.739 7.500 0.632 1.00 66.69 114 ASP A C 1
ATOM 849 O O . ASP A 1 114 ? 24.708 8.178 0.558 1.00 66.69 114 ASP A O 1
ATOM 853 N N . GLY A 1 115 ? 25.843 6.494 1.505 1.00 70.00 115 GLY A N 1
ATOM 854 C CA . GLY A 1 115 ? 24.707 6.020 2.313 1.00 70.00 115 GLY A CA 1
ATOM 855 C C . GLY A 1 115 ? 23.535 5.476 1.472 1.00 70.00 115 GLY A C 1
ATOM 856 O O . GLY A 1 115 ? 22.372 5.501 1.894 1.00 70.00 115 GLY A O 1
ATOM 857 N N . GLY A 1 116 ? 23.820 5.049 0.240 1.00 71.56 116 GLY A N 1
ATOM 858 C CA . GLY A 1 116 ? 22.923 4.441 -0.736 1.00 71.56 116 GLY A CA 1
ATOM 859 C C . GLY A 1 116 ? 22.218 3.185 -0.224 1.00 71.56 116 GLY A C 1
ATOM 860 O O . GLY A 1 116 ? 22.852 2.144 -0.125 1.00 71.56 116 GLY A O 1
ATOM 861 N N . VAL A 1 117 ? 20.908 3.242 0.031 1.00 84.06 117 VAL A N 1
ATOM 862 C CA . VAL A 1 117 ? 20.082 2.051 0.305 1.00 84.06 117 VAL A CA 1
ATOM 863 C C . VAL A 1 117 ? 19.254 1.734 -0.934 1.00 84.06 117 VAL A C 1
ATOM 865 O O . VAL A 1 117 ? 18.713 2.644 -1.573 1.00 84.06 117 VAL A O 1
ATOM 868 N N . GLY A 1 118 ? 19.174 0.447 -1.266 1.00 86.06 118 GLY A N 1
ATOM 869 C CA . GLY A 1 118 ? 18.281 -0.068 -2.292 1.00 86.06 118 GLY A CA 1
ATOM 870 C C . GLY A 1 118 ? 16.822 0.283 -2.023 1.00 86.06 118 GLY A C 1
ATOM 871 O O . GLY A 1 118 ? 16.392 0.355 -0.872 1.00 86.06 118 GLY A O 1
ATOM 872 N N . ALA A 1 119 ? 16.035 0.519 -3.073 1.00 85.25 119 ALA A N 1
ATOM 873 C CA . ALA A 1 119 ? 14.632 0.887 -2.894 1.00 85.25 119 ALA A CA 1
ATOM 874 C C . ALA A 1 119 ? 13.838 -0.211 -2.161 1.00 85.25 119 ALA A C 1
ATOM 876 O O . ALA A 1 119 ? 13.108 0.100 -1.219 1.00 85.25 119 ALA A O 1
ATOM 877 N N . LEU A 1 120 ? 14.016 -1.480 -2.548 1.00 89.62 120 LEU A N 1
ATOM 878 C CA . LEU A 1 120 ? 13.338 -2.623 -1.931 1.00 89.62 120 LEU A CA 1
ATOM 879 C C . LEU A 1 120 ? 13.894 -2.938 -0.539 1.00 89.62 120 LEU A C 1
ATOM 881 O O . LEU A 1 120 ? 13.123 -3.340 0.324 1.00 89.62 120 LEU A O 1
ATOM 885 N N . ASP A 1 121 ? 15.185 -2.709 -0.278 1.00 92.56 121 ASP A N 1
ATOM 886 C CA . ASP A 1 121 ? 15.739 -2.824 1.081 1.00 92.56 121 ASP A CA 1
ATOM 887 C C . ASP A 1 121 ? 15.156 -1.773 2.026 1.00 92.56 121 ASP A C 1
ATOM 889 O O . ASP A 1 121 ? 14.827 -2.081 3.170 1.00 92.56 121 ASP A O 1
ATOM 893 N N . ALA A 1 122 ? 14.975 -0.540 1.552 1.00 92.00 122 ALA A N 1
ATOM 894 C CA . ALA A 1 122 ? 14.363 0.508 2.357 1.00 92.00 122 ALA A CA 1
ATOM 895 C C . ALA A 1 122 ? 12.876 0.213 2.644 1.00 92.00 122 ALA A C 1
ATOM 897 O O . ALA A 1 122 ? 12.427 0.404 3.773 1.00 92.00 122 ALA A O 1
ATOM 898 N N . PHE A 1 123 ? 12.127 -0.323 1.670 1.00 93.56 123 PHE A N 1
ATOM 899 C CA . PHE A 1 123 ? 10.770 -0.831 1.918 1.00 93.56 123 PHE A CA 1
ATOM 900 C C . PHE A 1 123 ? 10.767 -2.020 2.887 1.00 93.56 123 PHE A C 1
ATOM 902 O O . PHE A 1 123 ? 9.975 -2.025 3.823 1.00 93.56 123 PHE A O 1
ATOM 909 N N . ALA A 1 124 ? 11.690 -2.977 2.742 1.00 95.31 124 ALA A N 1
ATOM 910 C CA . ALA A 1 124 ? 11.827 -4.096 3.676 1.00 95.31 124 ALA A CA 1
ATOM 911 C C . ALA A 1 124 ? 12.071 -3.606 5.111 1.00 95.31 124 ALA A C 1
ATOM 913 O O . ALA A 1 124 ? 11.477 -4.124 6.057 1.00 95.31 124 ALA A O 1
ATOM 914 N N . LYS A 1 125 ? 12.905 -2.570 5.275 1.00 96.38 125 LYS A N 1
ATOM 915 C CA . LYS A 1 125 ? 13.168 -1.958 6.581 1.00 96.38 125 LYS A CA 1
ATOM 916 C C . LYS A 1 125 ? 11.938 -1.256 7.149 1.00 96.38 125 LYS A C 1
ATOM 918 O O . LYS A 1 125 ? 11.691 -1.347 8.352 1.00 96.38 125 LYS A O 1
ATOM 923 N N . ALA A 1 126 ? 11.156 -0.583 6.305 1.00 96.38 126 ALA A N 1
ATOM 924 C CA . ALA A 1 126 ? 9.875 -0.009 6.704 1.00 96.38 126 ALA A CA 1
ATOM 925 C C . ALA A 1 126 ? 8.906 -1.096 7.203 1.00 96.38 126 ALA A C 1
ATOM 927 O O . ALA A 1 126 ? 8.357 -0.962 8.295 1.00 96.38 126 ALA A O 1
ATOM 928 N N . GLU A 1 127 ? 8.757 -2.200 6.461 1.00 97.12 127 GLU A N 1
ATOM 929 C CA . GLU A 1 127 ? 7.916 -3.335 6.864 1.00 97.12 127 GLU A CA 1
ATOM 930 C C . GLU A 1 127 ? 8.364 -3.937 8.207 1.00 97.12 127 GLU A C 1
ATOM 932 O O . GLU A 1 127 ? 7.543 -4.145 9.095 1.00 97.12 127 GLU A O 1
ATOM 937 N N . GLU A 1 128 ? 9.665 -4.184 8.396 1.00 97.75 128 GLU A N 1
ATOM 938 C CA . GLU A 1 128 ? 10.222 -4.681 9.665 1.00 97.75 128 GLU A CA 1
ATOM 939 C C . GLU A 1 128 ? 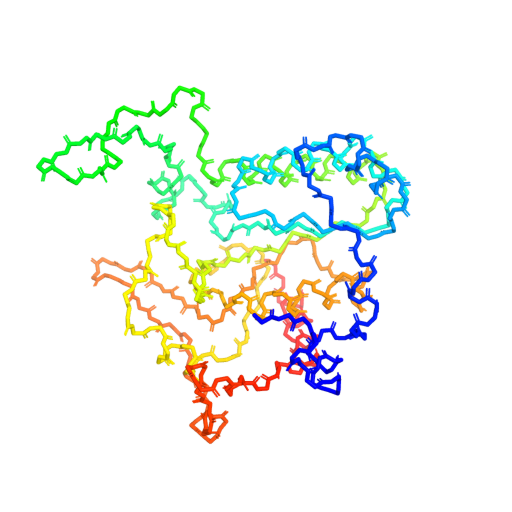9.927 -3.724 10.832 1.00 97.75 128 GLU A C 1
ATOM 941 O O . GLU A 1 128 ? 9.530 -4.149 11.917 1.00 97.75 128 GLU A O 1
ATOM 946 N N . THR A 1 129 ? 10.081 -2.420 10.597 1.00 98.19 129 THR A N 1
ATOM 947 C CA . THR A 1 129 ? 9.869 -1.380 11.612 1.00 98.19 129 THR A CA 1
ATOM 948 C C . THR A 1 129 ? 8.407 -1.316 12.042 1.00 98.19 129 THR A C 1
ATOM 950 O O . THR A 1 129 ? 8.129 -1.181 13.234 1.00 98.19 129 THR A O 1
ATOM 953 N N . LEU A 1 130 ? 7.473 -1.466 11.102 1.00 97.81 130 LEU A N 1
ATOM 954 C CA . LEU A 1 130 ? 6.044 -1.521 11.400 1.00 97.81 130 LEU A CA 1
ATOM 955 C C . LEU A 1 130 ? 5.647 -2.834 12.083 1.00 97.81 130 LEU A C 1
ATOM 957 O O . LEU A 1 130 ? 4.865 -2.808 13.024 1.00 97.81 130 LEU A O 1
ATOM 961 N N . ARG A 1 131 ? 6.231 -3.980 11.715 1.00 97.50 131 ARG A N 1
ATOM 962 C CA . ARG A 1 131 ? 6.010 -5.232 12.465 1.00 97.50 131 ARG A CA 1
ATOM 963 C C . ARG A 1 131 ? 6.480 -5.114 13.916 1.00 97.50 131 ARG A C 1
ATOM 965 O O . ARG A 1 131 ? 5.766 -5.510 14.835 1.00 97.50 131 ARG A O 1
ATOM 972 N N . ALA A 1 132 ? 7.649 -4.512 14.137 1.00 97.12 132 ALA A N 1
ATOM 973 C CA . ALA A 1 132 ? 8.132 -4.215 15.483 1.00 97.12 132 ALA A CA 1
ATOM 974 C C . ALA A 1 132 ? 7.205 -3.228 16.213 1.00 97.12 132 ALA A C 1
ATOM 976 O O . ALA A 1 132 ? 6.920 -3.411 17.393 1.00 97.12 132 ALA A O 1
ATOM 977 N N . GLY A 1 133 ? 6.708 -2.209 15.506 1.00 95.94 133 GLY A N 1
ATOM 978 C CA . GLY A 1 133 ? 5.718 -1.266 16.013 1.00 95.94 133 GLY A CA 1
ATOM 979 C C . GLY A 1 133 ? 4.434 -1.961 16.463 1.00 95.94 133 GLY A C 1
ATOM 980 O O . GLY A 1 133 ? 4.049 -1.766 17.609 1.00 95.94 133 GLY A O 1
ATOM 981 N N . ARG A 1 134 ? 3.848 -2.833 15.632 1.00 95.75 134 ARG A N 1
ATOM 982 C CA . ARG A 1 134 ? 2.676 -3.668 15.954 1.00 95.75 134 ARG A CA 1
ATOM 983 C C . ARG A 1 134 ? 2.876 -4.440 17.251 1.00 95.75 134 ARG A C 1
ATOM 985 O O . ARG A 1 134 ? 2.041 -4.352 18.142 1.00 95.75 134 ARG A O 1
ATOM 992 N N . ALA A 1 135 ? 4.012 -5.121 17.399 1.00 94.25 135 ALA A N 1
ATOM 993 C CA . ALA A 1 135 ? 4.318 -5.882 18.611 1.00 94.25 135 ALA A CA 1
ATOM 994 C C . ALA A 1 135 ? 4.399 -5.008 19.881 1.00 94.25 135 ALA A C 1
ATOM 996 O O . ALA A 1 135 ? 4.134 -5.495 20.976 1.00 94.25 135 ALA A O 1
ATOM 997 N N . THR A 1 136 ? 4.768 -3.729 19.748 1.00 94.38 136 THR A N 1
ATOM 998 C CA . THR A 1 136 ? 4.924 -2.804 20.887 1.00 94.38 136 THR A CA 1
ATOM 999 C C . THR A 1 136 ? 3.729 -1.886 21.144 1.00 94.38 136 THR A C 1
ATOM 1001 O O . THR A 1 136 ? 3.528 -1.474 22.281 1.00 94.38 136 THR A O 1
ATOM 1004 N N . LEU A 1 137 ? 2.966 -1.535 20.108 1.00 94.50 137 LEU A N 1
ATOM 1005 C CA . LEU A 1 137 ? 1.881 -0.550 20.150 1.00 94.50 137 LEU A CA 1
ATOM 1006 C C . LEU A 1 137 ? 0.495 -1.184 19.974 1.00 94.50 137 LEU A C 1
ATOM 1008 O O . LEU A 1 137 ? -0.497 -0.535 20.275 1.00 94.50 137 LEU A O 1
ATOM 1012 N N . GLY A 1 138 ? 0.414 -2.441 19.527 1.00 93.88 138 GLY A N 1
ATOM 1013 C CA . GLY A 1 138 ? -0.825 -3.220 19.505 1.00 93.88 138 GLY A CA 1
ATOM 1014 C C . GLY A 1 138 ? -1.778 -2.943 18.339 1.00 93.88 138 GLY A C 1
ATOM 1015 O O . GLY A 1 138 ? -2.896 -3.443 18.371 1.00 93.88 138 GLY A O 1
ATOM 1016 N N . TYR A 1 139 ? -1.371 -2.179 17.321 1.00 94.38 139 TYR A N 1
ATOM 1017 C CA . TYR A 1 139 ? -2.188 -1.981 16.119 1.00 94.38 139 TYR A CA 1
ATOM 1018 C C . TYR A 1 139 ? -2.218 -3.221 15.220 1.00 94.38 139 TYR A C 1
ATOM 1020 O O . TYR A 1 139 ? -1.236 -3.959 15.121 1.00 94.38 139 TYR A O 1
ATOM 1028 N N . GLU A 1 140 ? -3.294 -3.385 14.455 1.00 94.31 140 GLU A N 1
ATOM 1029 C CA . GLU A 1 140 ? -3.310 -4.301 13.318 1.00 94.31 140 GLU A CA 1
ATOM 1030 C C . GLU A 1 140 ? -2.524 -3.725 12.138 1.00 94.31 140 GLU A C 1
ATOM 1032 O O . GLU A 1 140 ? -2.539 -2.518 11.886 1.00 94.31 140 GLU A O 1
ATOM 1037 N N . LEU A 1 141 ? -1.817 -4.587 11.404 1.00 95.06 141 LEU A N 1
ATOM 1038 C CA . LEU A 1 141 ? -0.940 -4.188 10.302 1.00 95.06 141 LEU A CA 1
ATOM 1039 C C . LEU A 1 141 ? -1.337 -4.898 9.011 1.00 95.06 141 LEU A C 1
ATOM 1041 O O . LEU A 1 141 ? -1.386 -6.123 8.978 1.00 95.06 141 LEU A O 1
ATOM 1045 N N . SER A 1 142 ? -1.511 -4.125 7.939 1.00 95.06 142 SER A N 1
ATOM 1046 C CA . SER A 1 142 ? -1.561 -4.643 6.569 1.00 95.06 142 SER A CA 1
ATOM 1047 C C . SER A 1 142 ? -0.484 -3.987 5.712 1.00 95.06 142 SER A C 1
ATOM 1049 O O . SER A 1 142 ? -0.388 -2.766 5.605 1.00 95.06 142 SER A O 1
ATOM 1051 N N . ILE A 1 143 ? 0.331 -4.810 5.074 1.00 95.19 143 ILE A N 1
ATOM 1052 C CA . ILE A 1 143 ? 1.345 -4.440 4.099 1.00 95.19 143 ILE A CA 1
ATOM 1053 C C . ILE A 1 143 ? 0.757 -4.738 2.726 1.00 95.19 143 ILE A C 1
ATOM 1055 O O . ILE A 1 143 ? 0.574 -5.887 2.328 1.00 95.19 143 ILE A O 1
ATOM 1059 N N . VAL A 1 144 ? 0.462 -3.668 1.996 1.00 93.31 144 VAL A N 1
ATOM 1060 C CA . VAL A 1 144 ? -0.088 -3.712 0.646 1.00 93.31 144 VAL A CA 1
ATOM 1061 C C . VAL A 1 144 ? 1.046 -3.461 -0.334 1.00 93.31 144 VAL A C 1
ATOM 1063 O O . VAL A 1 144 ? 1.576 -2.355 -0.435 1.00 93.31 144 VAL A O 1
ATOM 1066 N N . ARG A 1 145 ? 1.441 -4.486 -1.078 1.00 92.19 145 ARG A N 1
ATOM 1067 C CA . ARG A 1 145 ? 2.507 -4.431 -2.071 1.00 92.19 145 ARG A CA 1
ATOM 1068 C C . ARG A 1 145 ? 1.939 -4.167 -3.449 1.00 92.19 145 ARG A C 1
ATOM 1070 O O . ARG A 1 145 ? 1.218 -4.978 -4.022 1.00 92.19 145 ARG A O 1
ATOM 1077 N N . SER A 1 146 ? 2.305 -3.027 -4.015 1.00 89.88 146 SER A N 1
ATOM 1078 C CA . SER A 1 146 ? 1.989 -2.742 -5.408 1.00 89.88 146 SER A CA 1
ATOM 1079 C C . SER A 1 146 ? 3.045 -3.341 -6.331 1.00 89.88 146 SER A C 1
ATOM 1081 O O . SER A 1 146 ? 4.233 -3.363 -6.002 1.00 89.88 146 SER A O 1
ATOM 1083 N N . GLY A 1 147 ? 2.641 -3.725 -7.536 1.00 83.12 147 GLY A N 1
ATOM 1084 C CA . GLY A 1 147 ? 3.545 -3.793 -8.676 1.00 83.12 147 GLY A CA 1
ATOM 1085 C C . GLY A 1 147 ? 4.086 -2.408 -9.049 1.00 83.12 147 GLY A C 1
ATOM 1086 O O . GLY A 1 147 ? 3.961 -1.431 -8.297 1.00 83.12 147 GLY A O 1
ATOM 1087 N N . GLN A 1 148 ? 4.671 -2.302 -10.238 1.00 76.69 148 GLN A N 1
ATOM 1088 C CA . GLN A 1 148 ? 5.090 -1.011 -10.781 1.00 76.69 148 GLN A CA 1
ATOM 1089 C C . GLN A 1 148 ? 3.873 -0.092 -10.953 1.00 76.69 148 GLN A C 1
ATOM 1091 O O . GLN A 1 148 ? 2.855 -0.486 -11.531 1.00 76.69 148 GLN A O 1
ATOM 1096 N N . LEU A 1 149 ? 3.966 1.135 -10.437 1.00 68.12 149 LEU A N 1
ATOM 1097 C CA . LEU A 1 149 ? 2.840 2.065 -10.432 1.00 68.12 149 LEU A CA 1
ATOM 1098 C C . LEU A 1 149 ? 2.668 2.726 -11.803 1.00 68.12 149 LEU A C 1
ATOM 1100 O O . LEU A 1 149 ? 3.596 3.333 -12.331 1.00 68.12 149 LEU A O 1
ATOM 1104 N N . ARG A 1 150 ? 1.452 2.662 -12.356 1.00 61.16 150 ARG A N 1
ATOM 1105 C CA . ARG A 1 150 ? 1.076 3.330 -13.616 1.00 61.16 150 ARG A CA 1
ATOM 1106 C C . ARG A 1 150 ? 0.059 4.456 -13.396 1.00 61.16 150 ARG A C 1
ATOM 1108 O O . ARG A 1 150 ? -0.827 4.353 -12.541 1.00 61.16 150 ARG A O 1
ATOM 1115 N N . GLY A 1 151 ? 0.206 5.537 -14.170 1.00 50.25 151 GLY A N 1
ATOM 1116 C CA . GLY A 1 151 ? -0.712 6.684 -14.244 1.00 50.25 151 GLY A CA 1
ATOM 1117 C C . GLY A 1 151 ? -0.022 7.998 -14.653 1.00 50.25 151 GLY A C 1
ATOM 1118 O O . GLY A 1 151 ? 1.206 8.077 -14.663 1.00 50.25 151 GLY A O 1
ATOM 1119 N N . ASN A 1 152 ? -0.806 9.047 -14.923 1.00 39.22 152 ASN A N 1
ATOM 1120 C CA . ASN A 1 152 ? -0.310 10.366 -15.345 1.00 39.22 152 ASN A CA 1
ATOM 1121 C C . ASN A 1 152 ? 0.518 11.063 -14.242 1.00 39.22 152 ASN A C 1
ATOM 1123 O O . ASN A 1 152 ? -0.035 11.464 -13.221 1.00 39.22 152 ASN A O 1
ATOM 1127 N N . GLY A 1 153 ? 1.828 11.235 -14.450 1.00 37.16 153 GLY A N 1
ATOM 1128 C CA . GLY A 1 153 ? 2.718 11.991 -13.559 1.00 37.16 153 GLY A CA 1
ATOM 1129 C C . GLY A 1 153 ? 4.152 12.100 -14.106 1.00 37.16 153 GLY A C 1
ATOM 1130 O O . GLY A 1 153 ? 4.543 11.270 -14.930 1.00 37.16 153 GLY A O 1
ATOM 1131 N N . PRO A 1 154 ? 4.934 13.126 -13.709 1.00 31.83 154 PRO A N 1
ATOM 1132 C CA . PRO A 1 154 ? 6.312 13.288 -14.161 1.00 31.83 154 PRO A CA 1
ATOM 1133 C C . PRO A 1 154 ? 7.222 12.176 -13.619 1.00 31.83 154 PRO A C 1
ATOM 1135 O O . PRO A 1 154 ? 7.173 11.808 -12.449 1.00 31.83 154 PRO A O 1
ATOM 1138 N N . LEU A 1 155 ? 8.056 11.663 -14.521 1.00 48.44 155 LEU A N 1
ATOM 1139 C CA . LEU A 1 155 ? 8.985 10.551 -14.341 1.00 48.44 155 LEU A CA 1
ATOM 1140 C C . LEU A 1 155 ? 10.078 10.878 -13.315 1.00 48.44 155 LEU A C 1
ATOM 1142 O O . LEU A 1 155 ? 10.861 11.804 -13.523 1.00 48.44 155 LEU A O 1
ATOM 1146 N N . LEU A 1 156 ? 10.216 10.061 -12.271 1.00 34.97 156 LEU A N 1
ATOM 1147 C CA . LEU A 1 156 ? 11.479 9.937 -11.545 1.00 34.97 156 LEU A CA 1
ATOM 1148 C C . LEU A 1 156 ? 12.100 8.587 -11.910 1.00 34.97 156 LEU A C 1
ATOM 1150 O O . LEU A 1 156 ? 11.451 7.550 -11.839 1.00 34.97 156 LEU A O 1
ATOM 1154 N N . LEU A 1 157 ? 13.364 8.641 -12.330 1.00 37.72 157 LEU A N 1
ATOM 1155 C CA . LEU A 1 157 ? 14.192 7.613 -12.986 1.00 37.72 157 LEU A CA 1
ATOM 1156 C C . LEU A 1 157 ? 14.354 6.254 -12.256 1.00 37.72 157 LEU A C 1
ATOM 1158 O O . LEU A 1 157 ? 15.190 5.450 -12.659 1.00 37.72 157 LEU A O 1
ATOM 1162 N N . ALA A 1 158 ? 13.581 5.980 -11.204 1.00 38.41 158 ALA A N 1
ATOM 1163 C CA . ALA A 1 158 ? 13.467 4.658 -10.587 1.00 38.41 158 ALA A CA 1
ATOM 1164 C C . ALA A 1 158 ? 12.319 3.812 -11.181 1.00 38.41 158 ALA A C 1
ATOM 1166 O O . ALA A 1 158 ? 12.353 2.591 -11.062 1.00 38.41 158 ALA A O 1
ATOM 1167 N N . ASP A 1 159 ? 11.355 4.438 -11.867 1.00 39.06 159 ASP A N 1
ATOM 1168 C CA . ASP A 1 159 ? 10.245 3.758 -12.540 1.00 39.06 159 ASP A CA 1
ATOM 1169 C C . ASP A 1 159 ? 10.553 3.596 -14.037 1.00 39.06 159 ASP A C 1
ATOM 1171 O O . ASP A 1 159 ? 10.267 4.462 -14.870 1.00 39.06 159 ASP A O 1
ATOM 1175 N N . TYR A 1 160 ? 11.159 2.468 -14.407 1.00 34.31 160 TYR A N 1
ATOM 1176 C CA . TYR A 1 160 ? 11.307 2.079 -15.809 1.00 34.31 160 TYR A CA 1
ATOM 1177 C C . TYR A 1 160 ? 9.955 1.636 -16.384 1.00 34.31 160 TYR A C 1
ATOM 1179 O O . TYR A 1 160 ? 9.713 0.444 -16.518 1.00 34.31 160 TYR A O 1
ATOM 1187 N N . SER A 1 161 ? 9.079 2.586 -16.734 1.00 34.09 161 SER A N 1
ATOM 1188 C CA . SER A 1 161 ? 8.196 2.507 -17.915 1.00 34.09 161 SER A CA 1
ATOM 1189 C C . SER A 1 161 ? 7.137 3.623 -17.962 1.00 34.09 161 SER A C 1
ATOM 1191 O O . SER A 1 161 ? 6.031 3.474 -17.457 1.00 34.09 161 SER A O 1
ATOM 1193 N N . ALA A 1 162 ? 7.408 4.706 -18.698 1.00 30.88 162 ALA A N 1
ATOM 1194 C CA . ALA A 1 162 ? 6.334 5.444 -19.368 1.00 30.88 162 ALA A CA 1
ATOM 1195 C C . ALA A 1 162 ? 6.814 5.976 -20.723 1.00 30.88 162 ALA A C 1
ATOM 1197 O O . ALA A 1 162 ? 7.736 6.784 -20.827 1.00 30.88 162 ALA A O 1
ATOM 1198 N N . ARG A 1 163 ? 6.158 5.523 -21.788 1.00 31.88 163 ARG A N 1
ATOM 1199 C CA . ARG A 1 163 ? 6.038 6.262 -23.045 1.00 31.88 163 ARG A CA 1
ATOM 1200 C C . ARG A 1 163 ? 4.571 6.204 -23.420 1.00 31.88 163 ARG A C 1
ATOM 1202 O O . ARG A 1 163 ? 4.068 5.093 -23.487 1.00 31.88 163 ARG A O 1
ATOM 1209 N N . LEU A 1 164 ? 3.947 7.371 -23.629 1.00 31.17 164 LEU A N 1
ATOM 1210 C CA . LEU A 1 164 ? 2.887 7.773 -24.588 1.00 31.17 164 LEU A CA 1
ATOM 1211 C C . LEU A 1 164 ? 1.875 6.736 -25.159 1.00 31.17 164 LEU A C 1
ATOM 1213 O O . LEU A 1 164 ? 1.166 7.025 -26.116 1.00 31.17 164 LEU A O 1
ATOM 1217 N N . VAL A 1 165 ? 1.745 5.563 -24.548 1.00 35.62 165 VAL A N 1
ATOM 1218 C CA . VAL A 1 165 ? 0.885 4.417 -24.890 1.00 35.62 165 VAL A CA 1
ATOM 1219 C C . VAL A 1 165 ? 0.123 3.956 -23.625 1.00 35.62 165 VAL A C 1
ATOM 1221 O O . VAL A 1 165 ? -0.504 2.902 -23.609 1.00 35.62 165 VAL A O 1
ATOM 1224 N N . ASP A 1 166 ? 0.138 4.749 -22.543 1.00 47.72 166 ASP A N 1
ATOM 1225 C CA . ASP A 1 166 ? -0.480 4.393 -21.251 1.00 47.72 166 ASP A CA 1
ATOM 1226 C C . ASP A 1 166 ? -2.018 4.357 -21.292 1.00 47.72 166 ASP A C 1
ATOM 1228 O O . ASP A 1 166 ? -2.623 3.554 -20.590 1.00 47.72 166 ASP A O 1
ATOM 1232 N N . ASN A 1 167 ? -2.673 5.090 -22.202 1.00 47.94 167 ASN A N 1
ATOM 1233 C CA . ASN A 1 167 ? -4.138 5.044 -22.326 1.00 47.94 167 ASN A CA 1
ATOM 1234 C C . ASN A 1 167 ? -4.674 3.663 -22.739 1.00 47.94 167 ASN A C 1
ATOM 1236 O O . ASN A 1 167 ? -5.814 3.328 -22.417 1.00 47.94 167 ASN A O 1
ATOM 1240 N N . LEU A 1 168 ? -3.894 2.851 -23.467 1.00 49.25 168 LEU A N 1
ATOM 1241 C CA . LEU A 1 168 ? -4.396 1.571 -23.966 1.00 49.25 168 LEU A CA 1
ATOM 1242 C C . LEU A 1 168 ? -4.401 0.509 -22.865 1.00 49.25 168 LEU A C 1
ATOM 1244 O O . LEU A 1 168 ? -5.397 -0.190 -22.727 1.00 49.25 168 LEU A O 1
ATOM 1248 N N . MET A 1 169 ? -3.332 0.415 -22.064 1.00 54.66 169 MET A N 1
ATOM 1249 C CA . ME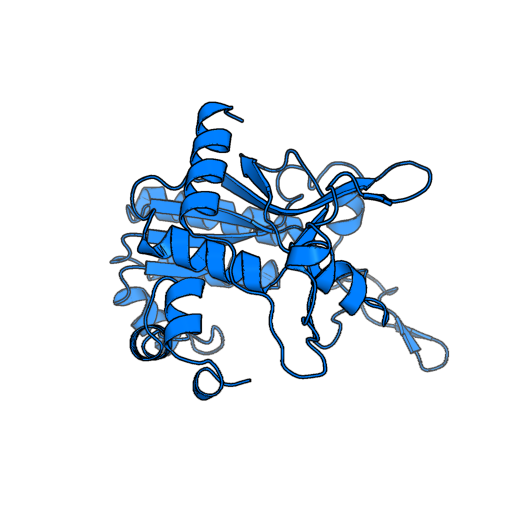T A 1 169 ? -3.288 -0.461 -20.884 1.00 54.66 169 MET A CA 1
ATOM 1250 C C . MET A 1 169 ? -4.256 0.040 -19.811 1.00 54.66 169 MET A C 1
ATOM 1252 O O . MET A 1 169 ? -4.968 -0.766 -19.207 1.00 54.66 169 MET A O 1
ATOM 1256 N N . ASP A 1 170 ? -4.351 1.364 -19.643 1.00 58.75 170 ASP A N 1
ATOM 1257 C CA . ASP A 1 170 ? -5.308 1.962 -18.726 1.00 58.75 170 ASP A CA 1
ATOM 1258 C C . ASP A 1 170 ? -6.727 1.591 -19.116 1.00 58.75 170 ASP A C 1
ATOM 1260 O O . ASP A 1 170 ? -7.426 1.021 -18.302 1.00 58.75 170 ASP A O 1
ATOM 1264 N N . VAL A 1 171 ? -7.175 1.767 -20.354 1.00 62.44 171 VAL A N 1
ATOM 1265 C CA . VAL A 1 171 ? -8.535 1.335 -20.708 1.00 62.44 171 VAL A CA 1
ATOM 1266 C C . VAL A 1 171 ? -8.671 -0.195 -20.682 1.00 62.44 171 VAL A C 1
ATOM 1268 O O . VAL A 1 171 ? -9.729 -0.696 -20.317 1.00 62.44 171 VAL A O 1
ATOM 1271 N N . LYS A 1 172 ? -7.622 -0.952 -21.028 1.00 70.62 172 LYS A N 1
ATOM 1272 C CA . LYS A 1 172 ? -7.686 -2.407 -21.233 1.00 70.62 172 LYS A CA 1
ATOM 1273 C C . LYS A 1 172 ? -7.680 -3.257 -19.959 1.00 70.62 172 LYS A C 1
ATOM 1275 O O . LYS A 1 172 ? -8.278 -4.324 -20.003 1.00 70.62 172 LYS A O 1
ATOM 1280 N N . TYR A 1 173 ? -7.053 -2.818 -18.869 1.00 77.44 173 TYR A N 1
ATOM 1281 C CA . TYR A 1 173 ? -6.852 -3.648 -17.670 1.00 77.44 173 TYR A CA 1
ATOM 1282 C C . TYR A 1 173 ? -7.375 -2.965 -16.407 1.00 77.44 173 TYR A C 1
ATOM 1284 O O . TYR A 1 173 ? -6.607 -2.412 -15.625 1.00 77.44 173 TYR A O 1
ATOM 1292 N N . GLN A 1 174 ? -8.698 -2.893 -16.251 1.00 75.88 174 GLN A N 1
ATOM 1293 C CA . GLN A 1 174 ? -9.361 -2.157 -15.159 1.00 75.88 174 GLN A CA 1
ATOM 1294 C C . GLN A 1 174 ? -9.562 -2.968 -13.885 1.00 75.88 174 GLN A C 1
ATOM 1296 O O . GLN A 1 174 ? -9.836 -2.382 -12.841 1.00 75.88 174 GLN A O 1
ATOM 1301 N N . ASP A 1 175 ? -9.437 -4.283 -13.974 1.00 81.69 175 ASP A N 1
ATOM 1302 C CA . ASP A 1 175 ? -9.672 -5.173 -12.849 1.00 81.69 175 ASP A CA 1
ATOM 1303 C C . ASP A 1 175 ? -8.452 -5.213 -11.909 1.00 81.69 175 ASP A C 1
ATOM 1305 O O . ASP A 1 175 ? -7.414 -4.583 -12.157 1.00 81.69 175 ASP A O 1
ATOM 1309 N N . ILE A 1 176 ? -8.6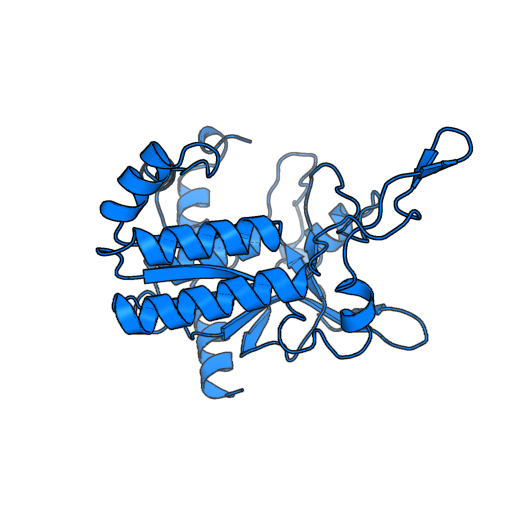04 -5.912 -10.788 1.00 87.56 176 ILE A N 1
ATOM 1310 C CA . ILE A 1 176 ? -7.526 -6.154 -9.830 1.00 87.56 176 ILE A CA 1
ATOM 1311 C C . ILE A 1 176 ? -7.311 -7.653 -9.643 1.00 87.56 176 ILE A C 1
ATOM 1313 O O . ILE A 1 176 ? -8.233 -8.449 -9.790 1.00 87.56 176 ILE A O 1
ATOM 1317 N N . PHE A 1 177 ? -6.086 -7.999 -9.285 1.00 90.19 177 PHE A N 1
ATOM 1318 C CA . PHE A 1 177 ? -5.624 -9.318 -8.897 1.00 90.19 177 PHE A CA 1
ATOM 1319 C C . PHE A 1 177 ? -4.977 -9.177 -7.527 1.00 90.19 177 PHE A C 1
ATOM 1321 O O . PHE A 1 177 ? -4.167 -8.268 -7.315 1.00 90.19 177 PHE A O 1
ATOM 1328 N N . ILE A 1 178 ? -5.358 -10.056 -6.609 1.00 92.06 178 ILE A N 1
ATOM 1329 C CA . ILE A 1 178 ? -4.892 -10.053 -5.229 1.00 92.06 178 ILE A CA 1
ATOM 1330 C C . ILE A 1 178 ? -4.203 -11.388 -4.968 1.00 92.06 178 ILE A C 1
ATOM 1332 O O . ILE A 1 178 ? -4.764 -12.436 -5.264 1.00 92.06 178 ILE A O 1
ATOM 1336 N N . ASN A 1 179 ? -2.986 -11.334 -4.437 1.00 91.00 179 ASN A N 1
ATOM 1337 C CA . ASN A 1 179 ? -2.239 -12.508 -3.998 1.00 91.00 179 ASN A CA 1
ATOM 1338 C C . ASN A 1 179 ? -1.710 -12.276 -2.584 1.00 91.00 179 ASN A C 1
ATOM 1340 O O . ASN A 1 179 ? -1.418 -11.138 -2.218 1.00 91.00 179 ASN A O 1
ATOM 1344 N N . LEU A 1 180 ? -1.516 -13.346 -1.815 1.00 91.25 180 LEU A N 1
ATOM 1345 C CA . LEU A 1 180 ? -0.737 -13.265 -0.582 1.00 91.25 180 LEU A CA 1
ATOM 1346 C C . LEU A 1 180 ? 0.759 -13.252 -0.917 1.00 91.25 180 LEU A C 1
ATOM 1348 O O . LEU A 1 180 ? 1.241 -14.070 -1.702 1.00 91.25 180 LEU A O 1
ATOM 1352 N N . GLY A 1 181 ? 1.498 -12.305 -0.338 1.00 88.12 181 GLY A N 1
ATOM 1353 C CA . GLY A 1 181 ? 2.935 -12.159 -0.577 1.00 88.12 181 GLY A CA 1
ATOM 1354 C C . GLY A 1 181 ? 3.334 -11.818 -2.023 1.00 88.12 181 GLY A C 1
ATOM 1355 O O . GLY A 1 181 ? 2.537 -11.379 -2.848 1.00 88.12 181 GLY A O 1
ATOM 1356 N N . ASP A 1 182 ? 4.616 -12.030 -2.345 1.00 86.00 182 ASP A N 1
ATOM 1357 C CA . ASP A 1 182 ? 5.225 -11.654 -3.635 1.00 86.00 182 ASP A CA 1
ATOM 1358 C C . ASP A 1 182 ? 5.281 -12.825 -4.626 1.00 86.00 182 ASP A C 1
ATOM 1360 O O . ASP A 1 182 ? 6.335 -13.129 -5.193 1.00 86.00 182 ASP A O 1
ATOM 1364 N N . THR A 1 183 ? 4.161 -13.517 -4.823 1.00 85.94 183 THR A N 1
ATOM 1365 C CA . THR A 1 183 ? 4.096 -14.687 -5.717 1.00 85.94 183 THR A CA 1
ATOM 1366 C C . THR A 1 183 ? 4.051 -14.306 -7.197 1.00 85.94 183 THR A C 1
ATOM 1368 O O . THR A 1 183 ? 4.477 -15.081 -8.049 1.00 85.94 183 THR A O 1
ATOM 1371 N N . SER A 1 184 ? 3.602 -13.088 -7.508 1.00 85.75 184 SER A N 1
ATOM 1372 C CA . SER A 1 184 ? 3.456 -12.560 -8.870 1.00 85.75 184 SER A CA 1
ATOM 1373 C C . SER A 1 184 ? 4.241 -11.264 -9.068 1.00 85.75 184 SER A C 1
ATOM 1375 O O . SER A 1 184 ? 4.690 -10.646 -8.106 1.00 85.75 184 SER A O 1
ATOM 1377 N N . GLU A 1 185 ? 4.438 -10.841 -10.313 1.00 84.56 185 GLU A N 1
ATOM 1378 C CA . GLU A 1 185 ? 4.971 -9.520 -10.666 1.00 84.56 185 GLU A CA 1
ATOM 1379 C C . GLU A 1 185 ? 4.068 -8.813 -11.680 1.00 84.56 185 GLU A C 1
ATOM 1381 O O . GLU A 1 185 ? 3.152 -9.424 -12.230 1.00 84.56 185 GLU A O 1
ATOM 1386 N N . GLY A 1 186 ? 4.279 -7.510 -11.869 1.00 83.44 186 GLY A N 1
ATOM 1387 C CA . GLY A 1 186 ? 3.558 -6.731 -12.868 1.00 83.44 186 GLY A CA 1
ATOM 1388 C C . GLY A 1 186 ? 3.269 -5.300 -12.439 1.00 83.44 186 GLY A C 1
ATOM 1389 O O . GLY A 1 186 ? 4.066 -4.669 -11.738 1.00 83.44 186 GLY A O 1
ATOM 1390 N N . TYR A 1 187 ? 2.126 -4.779 -12.877 1.00 83.25 187 TYR A N 1
ATOM 1391 C CA . TYR A 1 187 ? 1.759 -3.369 -12.757 1.00 83.25 187 TYR A CA 1
ATOM 1392 C C . TYR A 1 187 ? 0.518 -3.178 -11.900 1.00 83.25 187 TYR A C 1
ATOM 1394 O O . TYR A 1 187 ? -0.415 -3.981 -11.953 1.00 83.25 187 TYR A O 1
ATOM 1402 N N . THR A 1 188 ? 0.455 -2.051 -11.197 1.00 82.62 188 THR A N 1
ATOM 1403 C CA . THR A 1 188 ? -0.721 -1.641 -10.427 1.00 82.62 188 THR A CA 1
ATOM 1404 C C . THR A 1 188 ? -1.137 -0.234 -10.814 1.00 82.62 188 THR A C 1
ATOM 1406 O O . THR A 1 188 ? -0.329 0.697 -10.853 1.00 82.62 188 THR A O 1
ATOM 1409 N N . LYS A 1 189 ? -2.431 -0.050 -11.067 1.00 79.50 189 LYS A N 1
ATOM 1410 C CA . LYS A 1 189 ? -3.002 1.278 -11.276 1.00 79.50 189 LYS A CA 1
ATOM 1411 C C . LYS A 1 189 ? -3.128 2.026 -9.965 1.00 79.50 189 LYS A C 1
ATOM 1413 O O . LYS A 1 189 ? -3.736 1.514 -9.026 1.00 79.50 189 LYS A O 1
ATOM 1418 N N . ARG A 1 190 ? -2.661 3.279 -9.939 1.00 78.00 190 ARG A N 1
ATOM 1419 C CA . ARG A 1 190 ? -2.745 4.136 -8.742 1.00 78.00 190 ARG A CA 1
ATOM 1420 C C . ARG A 1 190 ? -4.177 4.270 -8.209 1.00 78.00 190 ARG A C 1
ATOM 1422 O O . ARG A 1 190 ? -4.374 4.190 -7.006 1.00 78.00 190 ARG A O 1
ATOM 1429 N N . LEU A 1 191 ? -5.174 4.403 -9.091 1.00 74.62 191 LEU A N 1
ATOM 1430 C CA . LEU A 1 191 ? -6.583 4.523 -8.685 1.00 74.62 191 LEU A CA 1
ATOM 1431 C C . LEU A 1 191 ? -7.144 3.241 -8.054 1.00 74.62 191 LEU A C 1
ATOM 1433 O O . LEU A 1 191 ? -7.868 3.324 -7.067 1.00 74.62 191 LEU A O 1
ATOM 1437 N N . ASN A 1 192 ? -6.801 2.070 -8.596 1.00 79.62 192 ASN A N 1
ATOM 1438 C CA . ASN A 1 192 ? -7.254 0.788 -8.047 1.00 79.62 192 ASN A CA 1
ATOM 1439 C C . ASN A 1 192 ? -6.544 0.478 -6.725 1.00 79.62 192 ASN A C 1
ATOM 1441 O O . ASN A 1 192 ? -7.163 -0.010 -5.787 1.00 79.62 192 ASN A O 1
ATOM 1445 N N . LEU A 1 193 ? -5.256 0.813 -6.636 1.00 84.62 193 LEU A N 1
ATOM 1446 C CA . LEU A 1 193 ? -4.483 0.696 -5.406 1.00 84.62 193 LEU A CA 1
ATOM 1447 C C . LEU A 1 193 ? -5.029 1.603 -4.300 1.00 84.62 193 LEU A C 1
ATOM 1449 O O . LEU A 1 193 ? -5.171 1.153 -3.170 1.00 84.62 193 LEU A O 1
ATOM 1453 N N . ALA A 1 194 ? -5.361 2.856 -4.622 1.00 80.69 194 ALA A N 1
ATOM 1454 C CA . ALA A 1 194 ? -5.955 3.787 -3.666 1.00 80.69 194 ALA A CA 1
ATOM 1455 C C . ALA A 1 194 ? -7.312 3.282 -3.157 1.00 80.69 194 ALA A C 1
ATOM 1457 O O . ALA A 1 194 ? -7.546 3.296 -1.953 1.00 80.69 194 ALA A O 1
ATOM 1458 N N . GLN A 1 195 ? -8.168 2.777 -4.054 1.00 81.81 195 GLN A N 1
ATOM 1459 C CA . GLN A 1 195 ? -9.434 2.143 -3.681 1.00 81.81 195 GLN A CA 1
ATOM 1460 C C . GLN A 1 195 ? -9.216 0.939 -2.751 1.00 81.81 195 GLN A C 1
ATOM 1462 O O . GLN A 1 195 ? -9.870 0.845 -1.718 1.00 81.81 195 GLN A O 1
ATOM 1467 N N . PHE A 1 196 ? -8.284 0.041 -3.084 1.00 88.31 196 PHE A N 1
ATOM 1468 C CA . PHE A 1 196 ? -7.989 -1.125 -2.252 1.00 88.31 196 PHE A CA 1
ATOM 1469 C C . PHE A 1 196 ? -7.467 -0.726 -0.865 1.00 88.31 196 PHE A C 1
ATOM 1471 O O . PHE A 1 196 ? -7.938 -1.244 0.143 1.00 88.31 196 PHE A O 1
ATOM 1478 N N . ILE A 1 197 ? -6.520 0.216 -0.802 1.00 88.56 197 ILE A N 1
ATOM 1479 C CA . ILE A 1 197 ? -5.969 0.712 0.465 1.00 88.56 197 ILE A CA 1
ATOM 1480 C C . ILE A 1 197 ? -7.066 1.358 1.310 1.00 88.56 197 ILE A C 1
ATOM 1482 O O . ILE A 1 197 ? -7.132 1.072 2.501 1.00 88.56 197 ILE A O 1
ATOM 1486 N N . ALA A 1 198 ? -7.932 2.187 0.717 1.00 84.19 198 ALA A N 1
ATOM 1487 C CA . ALA A 1 198 ? -9.067 2.778 1.422 1.00 84.19 198 ALA A CA 1
ATOM 1488 C C . ALA A 1 198 ? -9.978 1.684 2.002 1.00 84.19 198 ALA A C 1
ATOM 1490 O O . ALA A 1 198 ? -10.227 1.677 3.203 1.00 84.19 198 ALA A O 1
ATOM 1491 N N . HIS A 1 199 ? -10.365 0.703 1.182 1.00 85.81 199 HIS A N 1
ATOM 1492 C CA . HIS A 1 199 ? -11.234 -0.407 1.585 1.00 85.81 199 HIS A CA 1
ATOM 1493 C C . HIS A 1 199 ? -10.655 -1.252 2.730 1.00 85.81 199 HIS A C 1
ATOM 1495 O O . HIS A 1 199 ? -11.350 -1.548 3.700 1.00 85.81 199 HIS A O 1
ATOM 1501 N N . VAL A 1 200 ? -9.363 -1.589 2.672 1.00 87.69 200 VAL A N 1
ATOM 1502 C CA . VAL A 1 200 ? -8.667 -2.331 3.742 1.00 87.69 200 VAL A CA 1
ATOM 1503 C C . VAL A 1 200 ? -8.497 -1.499 5.014 1.00 87.69 200 VAL A C 1
ATOM 1505 O O . VAL A 1 200 ? -8.530 -2.036 6.123 1.00 87.69 200 VAL A O 1
ATOM 1508 N N . SER A 1 201 ? -8.339 -0.184 4.864 1.00 84.00 201 SER A N 1
ATOM 1509 C CA . SER A 1 201 ? -8.192 0.740 5.990 1.00 84.00 201 SER A CA 1
ATOM 1510 C C . SER A 1 201 ? -9.506 0.972 6.740 1.00 84.00 201 SER A C 1
ATOM 1512 O O . SER A 1 201 ? -9.454 1.319 7.917 1.00 84.00 201 SER A O 1
ATOM 1514 N N . THR A 1 202 ? -10.661 0.795 6.085 1.00 80.44 202 THR A N 1
ATOM 1515 C CA . THR A 1 202 ? -11.981 1.104 6.660 1.00 80.44 202 THR A CA 1
ATOM 1516 C C . THR A 1 202 ? -12.867 -0.126 6.857 1.00 80.44 202 THR A C 1
ATOM 1518 O O . THR A 1 202 ? -13.305 -0.387 7.970 1.00 80.44 202 THR A O 1
ATOM 1521 N N . THR A 1 203 ? -13.134 -0.893 5.800 1.00 79.38 203 THR A N 1
ATOM 1522 C CA . THR A 1 203 ? -14.212 -1.899 5.765 1.00 79.38 203 THR A CA 1
ATOM 1523 C C . THR A 1 203 ? -13.719 -3.300 6.124 1.00 79.38 203 THR A C 1
ATOM 1525 O O . THR A 1 203 ? -14.437 -4.057 6.765 1.00 79.38 203 THR A O 1
ATOM 1528 N N . ARG A 1 204 ? -12.467 -3.631 5.787 1.00 80.19 204 ARG A N 1
ATOM 1529 C CA . ARG A 1 204 ? -11.798 -4.890 6.182 1.00 80.19 204 ARG A CA 1
ATOM 1530 C C . ARG A 1 204 ? -10.864 -4.692 7.383 1.00 80.19 204 ARG A C 1
ATOM 1532 O O . ARG A 1 204 ? -9.792 -5.294 7.455 1.00 80.19 204 ARG A O 1
ATOM 1539 N N . ALA A 1 205 ? -11.242 -3.779 8.288 1.00 74.25 205 ALA A N 1
ATOM 1540 C CA . ALA A 1 205 ? -10.449 -3.275 9.418 1.00 74.25 205 ALA A CA 1
ATOM 1541 C C . ALA A 1 205 ? -9.911 -4.366 10.369 1.00 74.25 205 ALA A C 1
ATOM 1543 O O . ALA A 1 205 ? -8.858 -4.167 10.976 1.00 74.25 205 ALA A O 1
ATOM 1544 N N . ASP A 1 206 ? -10.591 -5.507 10.449 1.00 79.19 206 ASP A N 1
ATOM 1545 C CA . ASP A 1 206 ? -10.327 -6.528 11.467 1.00 79.19 206 ASP A CA 1
ATOM 1546 C C . ASP A 1 206 ? -9.759 -7.837 10.897 1.00 79.19 206 ASP A C 1
ATOM 1548 O O . ASP A 1 206 ? -9.273 -8.681 11.645 1.00 79.19 206 ASP A O 1
ATOM 1552 N N . ASP A 1 207 ? -9.807 -8.029 9.578 1.00 81.88 207 ASP A N 1
ATOM 1553 C CA . ASP A 1 207 ? -9.551 -9.327 8.942 1.00 81.88 207 ASP A CA 1
ATOM 1554 C C . ASP A 1 207 ? -8.726 -9.240 7.647 1.00 81.88 207 ASP A C 1
ATOM 1556 O O . ASP A 1 207 ? -8.502 -10.249 6.971 1.00 81.88 207 ASP A O 1
ATOM 1560 N N . ALA A 1 208 ? -8.258 -8.044 7.278 1.00 85.25 208 ALA A N 1
ATOM 1561 C CA . ALA A 1 208 ? -7.343 -7.902 6.158 1.00 85.25 208 ALA A CA 1
ATOM 1562 C C . ALA A 1 208 ? -5.982 -8.548 6.490 1.00 85.25 208 ALA A C 1
ATOM 1564 O O . ALA A 1 208 ? -5.387 -8.220 7.522 1.00 85.25 208 ALA A O 1
ATOM 1565 N N . PRO A 1 209 ? -5.446 -9.413 5.612 1.00 88.19 209 PRO A N 1
ATOM 1566 C CA . PRO A 1 209 ? -4.188 -10.099 5.855 1.00 88.19 209 PRO A CA 1
ATOM 1567 C C . PRO A 1 209 ? -3.009 -9.125 5.953 1.00 88.19 209 PRO A C 1
ATOM 1569 O O . PRO A 1 209 ? -3.033 -8.002 5.436 1.00 88.19 209 PRO A O 1
ATOM 1572 N N . GLU A 1 210 ? -1.952 -9.575 6.632 1.00 89.50 210 GLU A N 1
ATOM 1573 C CA . GLU A 1 210 ? -0.763 -8.749 6.843 1.00 89.50 210 GLU A CA 1
ATOM 1574 C C . GLU A 1 210 ? 0.012 -8.513 5.544 1.00 89.50 210 GLU A C 1
ATOM 1576 O O . GLU A 1 210 ? 0.617 -7.462 5.406 1.00 89.50 210 GLU A O 1
ATOM 1581 N N . ASP A 1 211 ? 0.025 -9.452 4.597 1.00 91.88 211 ASP A N 1
ATOM 1582 C CA . ASP A 1 211 ? 0.900 -9.382 3.422 1.00 91.88 211 ASP A CA 1
ATOM 1583 C C . ASP A 1 211 ? 0.138 -9.675 2.125 1.00 91.88 211 ASP A C 1
ATOM 1585 O O . ASP A 1 211 ? -0.177 -10.828 1.821 1.00 91.88 211 ASP A O 1
ATOM 1589 N N . VAL A 1 212 ? -0.143 -8.619 1.355 1.00 93.00 212 VAL A N 1
ATOM 1590 C CA . VAL A 1 212 ? -0.961 -8.688 0.139 1.00 93.00 212 VAL A CA 1
ATOM 1591 C C . VAL A 1 212 ? -0.287 -7.986 -1.024 1.00 93.00 212 VAL A C 1
ATOM 1593 O O . VAL A 1 212 ? -0.004 -6.793 -0.947 1.00 93.00 212 VAL A O 1
ATOM 1596 N N . ALA A 1 213 ? -0.129 -8.674 -2.151 1.00 92.06 213 ALA A N 1
ATOM 1597 C CA . ALA A 1 213 ? 0.167 -8.050 -3.431 1.00 92.06 213 ALA A CA 1
ATOM 1598 C C . ALA A 1 213 ? -1.121 -7.679 -4.177 1.00 92.06 213 ALA A C 1
ATOM 1600 O O . ALA A 1 213 ? -2.018 -8.504 -4.342 1.00 92.06 213 ALA A O 1
ATOM 1601 N N . VAL A 1 214 ? -1.181 -6.445 -4.682 1.00 91.06 214 VAL A N 1
ATOM 1602 C CA . VAL A 1 214 ? -2.311 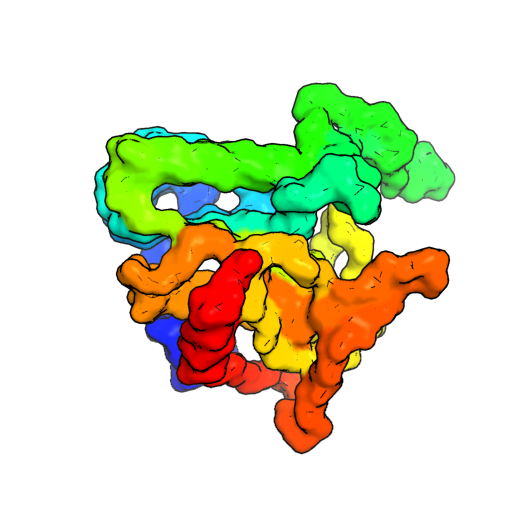-5.916 -5.459 1.00 91.06 214 VAL A CA 1
ATOM 1603 C C . VAL A 1 214 ? -1.817 -5.500 -6.831 1.00 91.06 214 VAL A C 1
ATOM 1605 O O . VAL A 1 214 ? -1.024 -4.564 -6.956 1.00 91.06 214 VAL A O 1
ATOM 1608 N N . LEU A 1 215 ? -2.301 -6.167 -7.873 1.00 89.25 215 LEU A N 1
ATOM 1609 C CA . LEU A 1 215 ? -1.895 -5.966 -9.262 1.00 89.25 215 LEU A CA 1
ATOM 1610 C C . LEU A 1 215 ? -3.114 -5.639 -10.126 1.00 89.25 215 LEU A C 1
ATOM 1612 O O . LEU A 1 215 ? -4.215 -6.100 -9.872 1.00 89.25 215 LEU A O 1
ATOM 1616 N N . SER A 1 216 ? -2.932 -4.836 -11.166 1.00 85.56 216 SER A N 1
ATOM 1617 C CA . SER A 1 216 ? -3.925 -4.650 -12.238 1.00 85.56 216 SER A CA 1
ATOM 1618 C C . SER A 1 216 ? -3.552 -5.447 -13.485 1.00 85.56 216 SER A C 1
ATOM 1620 O O . SER A 1 216 ? -4.410 -5.787 -14.294 1.00 85.56 216 SER A O 1
ATOM 1622 N N . VAL A 1 217 ? -2.261 -5.742 -13.641 1.00 85.38 217 VAL A N 1
ATOM 1623 C CA . VAL A 1 217 ? -1.713 -6.560 -14.718 1.00 85.38 217 VAL A CA 1
ATOM 1624 C C . VAL A 1 217 ? -0.632 -7.444 -14.121 1.00 85.38 217 VAL A C 1
ATOM 1626 O O . VAL A 1 217 ? 0.356 -6.928 -13.607 1.00 85.38 217 VAL A O 1
ATOM 1629 N N . VAL A 1 218 ? -0.815 -8.754 -14.208 1.00 87.81 218 VAL A N 1
ATOM 1630 C CA . VAL A 1 218 ? 0.183 -9.765 -13.870 1.00 87.81 218 VAL A CA 1
ATOM 1631 C C . VAL A 1 218 ? 1.050 -10.022 -15.093 1.00 87.81 218 VAL A C 1
ATOM 1633 O O . VAL A 1 218 ? 0.545 -10.179 -16.214 1.00 87.81 218 VAL A O 1
ATOM 1636 N N . THR A 1 219 ? 2.357 -10.058 -14.876 1.00 84.19 219 THR A N 1
ATOM 1637 C CA . THR A 1 219 ? 3.354 -10.306 -15.909 1.00 84.19 219 THR A CA 1
ATOM 1638 C C . THR A 1 219 ? 4.325 -11.406 -15.503 1.00 84.19 219 THR A C 1
ATOM 1640 O O . THR A 1 219 ? 4.418 -11.797 -14.341 1.00 84.19 219 THR A O 1
ATOM 1643 N N . GLU A 1 220 ? 5.010 -11.940 -16.507 1.00 83.69 220 GLU A N 1
ATOM 1644 C CA . GLU A 1 220 ? 6.109 -12.884 -16.366 1.00 83.69 220 GLU A CA 1
ATOM 1645 C C . GLU A 1 220 ? 7.290 -12.374 -17.195 1.00 83.69 220 GLU A C 1
ATOM 1647 O O . GLU A 1 220 ? 7.195 -12.226 -18.419 1.00 83.69 220 GLU A O 1
ATOM 1652 N N . THR A 1 221 ? 8.407 -12.085 -16.530 1.00 74.19 221 THR A N 1
ATOM 1653 C CA . THR A 1 221 ? 9.646 -11.666 -17.187 1.00 74.19 221 THR A CA 1
ATOM 1654 C C . THR A 1 221 ? 10.463 -12.884 -17.606 1.00 74.19 221 THR A C 1
ATOM 1656 O O . THR A 1 221 ? 11.039 -13.589 -16.778 1.00 74.19 221 THR A O 1
ATOM 1659 N N . GLY A 1 222 ? 10.551 -13.114 -18.917 1.00 69.88 222 GLY A N 1
ATOM 1660 C CA . GLY A 1 222 ? 11.378 -14.161 -19.512 1.00 69.88 222 GLY A CA 1
ATOM 1661 C C . GLY A 1 222 ? 12.636 -13.619 -20.197 1.00 69.88 222 GLY A C 1
ATOM 1662 O O . GLY A 1 222 ? 12.905 -12.419 -20.229 1.00 69.88 222 GLY A O 1
ATOM 1663 N N . MET A 1 223 ? 13.398 -14.518 -20.826 1.00 67.75 223 MET A N 1
ATOM 1664 C CA . MET A 1 223 ? 14.613 -14.168 -21.582 1.00 67.75 223 MET A CA 1
ATOM 1665 C C . MET A 1 223 ? 14.343 -13.214 -22.762 1.00 67.75 223 MET A C 1
ATOM 1667 O O . MET A 1 223 ? 15.219 -12.445 -23.146 1.00 67.75 223 MET A O 1
ATOM 1671 N N . PHE A 1 224 ? 13.131 -13.253 -23.323 1.00 69.38 224 PHE A N 1
ATOM 1672 C CA . PHE A 1 224 ? 12.722 -12.469 -24.495 1.00 69.38 224 PHE A CA 1
ATOM 1673 C C . PHE A 1 224 ? 11.913 -11.212 -24.140 1.00 69.38 224 PHE A C 1
ATOM 1675 O O . PHE A 1 224 ? 11.322 -10.592 -25.023 1.00 69.38 224 PHE A O 1
ATOM 1682 N N . GLY A 1 225 ? 11.899 -10.830 -22.861 1.00 66.50 225 GLY A N 1
ATOM 1683 C CA . GLY A 1 225 ? 11.158 -9.682 -22.351 1.00 66.50 225 GLY A CA 1
ATOM 1684 C C . GLY A 1 225 ? 9.961 -10.075 -21.491 1.00 66.50 225 GLY A C 1
ATOM 1685 O O . GLY A 1 225 ? 9.818 -11.220 -21.061 1.00 66.50 225 GLY A O 1
ATOM 1686 N N . GLU A 1 226 ? 9.119 -9.086 -21.217 1.00 76.75 226 GLU A N 1
ATOM 1687 C CA . GLU A 1 226 ? 7.947 -9.230 -20.362 1.00 76.75 226 GLU A CA 1
ATOM 1688 C C . GLU A 1 226 ? 6.736 -9.746 -21.151 1.00 76.75 226 GLU A C 1
ATOM 1690 O O . GLU A 1 226 ? 6.383 -9.209 -22.205 1.00 76.75 226 GLU A O 1
ATOM 1695 N N . LYS A 1 227 ? 6.064 -10.766 -20.611 1.00 81.19 227 LYS A N 1
ATOM 1696 C CA . LYS A 1 227 ? 4.799 -11.296 -21.120 1.00 81.19 227 LYS A CA 1
ATOM 1697 C C . LYS A 1 227 ? 3.665 -10.946 -20.161 1.00 81.19 227 LYS A C 1
ATOM 1699 O O . LYS A 1 227 ? 3.725 -11.263 -18.978 1.00 81.19 227 LYS A O 1
ATOM 1704 N N . THR A 1 228 ? 2.594 -10.342 -20.670 1.00 84.75 228 THR A N 1
ATOM 1705 C CA . THR A 1 228 ? 1.358 -10.158 -19.896 1.00 84.75 228 THR A CA 1
ATOM 1706 C C . THR A 1 228 ? 0.604 -11.481 -19.766 1.00 84.75 228 THR A C 1
ATOM 1708 O O . THR A 1 228 ? 0.336 -12.133 -20.775 1.00 84.75 228 THR A O 1
ATOM 1711 N N . LEU A 1 229 ? 0.244 -11.851 -18.534 1.00 86.94 229 LEU A N 1
ATOM 1712 C CA . LEU A 1 229 ? -0.574 -13.029 -18.223 1.00 86.94 229 LEU A CA 1
ATOM 1713 C C . LEU A 1 229 ? -2.042 -12.669 -17.967 1.00 86.94 229 LEU A C 1
ATOM 1715 O O . LEU A 1 229 ? -2.928 -13.476 -18.224 1.00 86.94 229 LEU A O 1
ATOM 1719 N N . THR A 1 230 ? -2.302 -11.454 -17.486 1.00 85.44 230 THR A N 1
ATOM 1720 C CA . THR A 1 230 ? -3.661 -10.961 -17.251 1.00 85.44 230 THR A CA 1
ATOM 1721 C C . THR A 1 230 ? -4.456 -10.826 -18.546 1.00 85.44 230 THR A C 1
ATOM 1723 O O . THR A 1 230 ? -4.006 -10.204 -19.514 1.00 85.44 230 THR A O 1
ATOM 1726 N N . GLU A 1 231 ? -5.686 -11.334 -18.534 1.00 82.94 231 GLU A N 1
ATOM 1727 C CA . GLU A 1 231 ? -6.617 -11.125 -19.633 1.00 82.94 231 GLU A CA 1
ATOM 1728 C C . GLU A 1 231 ? -7.139 -9.678 -19.687 1.00 82.94 231 GLU A C 1
ATOM 1730 O O . GLU A 1 231 ? -7.294 -9.015 -18.659 1.00 82.94 231 GLU A O 1
ATOM 1735 N N . PRO A 1 232 ? -7.419 -9.147 -20.889 1.00 78.50 232 PRO A N 1
ATOM 1736 C CA . PRO A 1 232 ? -8.028 -7.832 -21.039 1.00 78.50 232 PRO A CA 1
ATOM 1737 C C . PRO A 1 232 ? -9.418 -7.783 -20.399 1.00 78.50 232 PRO A C 1
ATOM 1739 O O . PRO A 1 232 ? -10.230 -8.675 -20.630 1.00 78.50 232 PRO A O 1
ATOM 1742 N N . THR A 1 233 ? -9.755 -6.679 -19.735 1.00 78.94 233 THR A N 1
ATOM 1743 C CA . THR A 1 233 ? -11.140 -6.385 -19.352 1.00 78.94 233 THR A CA 1
ATOM 1744 C C . THR A 1 233 ? -12.042 -6.399 -20.599 1.00 78.94 233 THR A C 1
ATOM 1746 O O . THR A 1 233 ? -11.633 -5.979 -21.691 1.00 78.94 233 THR A O 1
ATOM 1749 N N . ASP A 1 234 ? -13.287 -6.860 -20.450 1.00 78.44 234 ASP A N 1
ATOM 1750 C CA . ASP A 1 234 ? -14.278 -6.942 -21.534 1.00 78.44 234 ASP A CA 1
ATOM 1751 C C . ASP A 1 234 ? -14.361 -5.631 -22.343 1.00 78.44 234 ASP A C 1
ATOM 1753 O O . ASP A 1 234 ? -14.327 -4.530 -21.796 1.00 78.44 234 ASP A O 1
ATOM 1757 N N . ARG A 1 235 ? -14.446 -5.731 -23.675 1.00 74.38 235 ARG A N 1
ATOM 1758 C CA . ARG A 1 235 ? -14.568 -4.577 -24.577 1.00 74.38 235 ARG A CA 1
ATOM 1759 C C . ARG A 1 235 ? -15.769 -3.695 -24.265 1.00 74.38 235 ARG A C 1
ATOM 1761 O O . ARG A 1 235 ? -15.620 -2.479 -24.333 1.00 74.38 235 ARG A O 1
ATOM 1768 N N . GLU A 1 236 ? -16.917 -4.266 -23.929 1.00 72.25 236 GLU A N 1
ATOM 1769 C CA . GLU A 1 236 ? -18.119 -3.491 -23.611 1.00 72.25 236 GLU A CA 1
ATOM 1770 C C . GLU A 1 236 ? -17.917 -2.677 -22.340 1.00 72.25 236 GLU A C 1
ATOM 1772 O O . GLU A 1 236 ? -18.178 -1.475 -22.325 1.00 72.25 236 GLU A O 1
ATOM 1777 N N . ARG A 1 237 ? -17.300 -3.295 -21.324 1.00 71.00 237 ARG A N 1
ATOM 1778 C CA . ARG A 1 237 ? -16.905 -2.614 -20.089 1.00 71.00 237 ARG A CA 1
ATOM 1779 C C . ARG A 1 237 ? -15.895 -1.507 -20.322 1.00 71.00 237 ARG A C 1
ATOM 1781 O O . ARG A 1 237 ? -15.719 -0.739 -19.400 1.00 71.00 237 ARG A O 1
ATOM 1788 N N . ARG A 1 238 ? -15.235 -1.419 -21.482 1.00 68.00 238 ARG A N 1
ATOM 1789 C CA . ARG A 1 238 ? -14.230 -0.398 -21.834 1.00 68.00 238 ARG A CA 1
ATOM 1790 C C . ARG A 1 238 ? -14.776 0.744 -22.688 1.00 68.00 238 ARG A C 1
ATOM 1792 O O . ARG A 1 238 ? -14.078 1.740 -22.892 1.00 68.00 238 ARG A O 1
ATOM 1799 N N . LYS A 1 239 ? -15.981 0.599 -23.248 1.00 63.62 239 LYS A N 1
ATOM 1800 C CA . LYS A 1 239 ? -16.560 1.603 -24.146 1.00 63.62 239 LYS A CA 1
ATOM 1801 C C . LYS A 1 239 ? -16.841 2.894 -23.379 1.00 63.62 239 LYS A C 1
ATOM 1803 O O . LYS A 1 239 ? -17.506 2.889 -22.354 1.00 63.62 239 LYS A O 1
ATOM 1808 N N . GLY A 1 240 ? -16.364 4.013 -23.924 1.00 59.66 240 GLY A N 1
ATOM 1809 C CA . GLY A 1 240 ? -16.649 5.348 -23.394 1.00 59.66 240 GLY A CA 1
ATOM 1810 C C . GLY A 1 240 ? -15.615 5.909 -22.416 1.00 59.66 240 GLY A C 1
ATOM 1811 O O . GLY A 1 240 ? -15.777 7.059 -22.008 1.00 59.66 240 GLY A O 1
ATOM 1812 N N . TYR A 1 241 ? -14.550 5.167 -22.089 1.00 66.75 241 TYR A N 1
ATOM 1813 C CA . TYR A 1 241 ? -13.455 5.688 -21.266 1.00 66.75 241 TYR A CA 1
ATOM 1814 C C . TYR A 1 241 ? -12.427 6.427 -22.100 1.00 66.75 241 TYR A C 1
ATOM 1816 O O . TYR A 1 241 ? -11.956 5.945 -23.129 1.00 66.75 241 TYR A O 1
ATOM 1824 N N . ASP A 1 242 ? -12.080 7.609 -21.618 1.00 61.19 242 ASP A N 1
ATOM 1825 C CA . ASP A 1 242 ? -11.061 8.458 -22.200 1.00 61.19 242 ASP A CA 1
ATOM 1826 C C . ASP A 1 242 ? -10.552 9.369 -21.084 1.00 61.19 242 ASP A C 1
ATOM 1828 O O . ASP A 1 242 ? -11.144 10.409 -20.782 1.00 61.19 242 ASP A O 1
ATOM 1832 N N . MET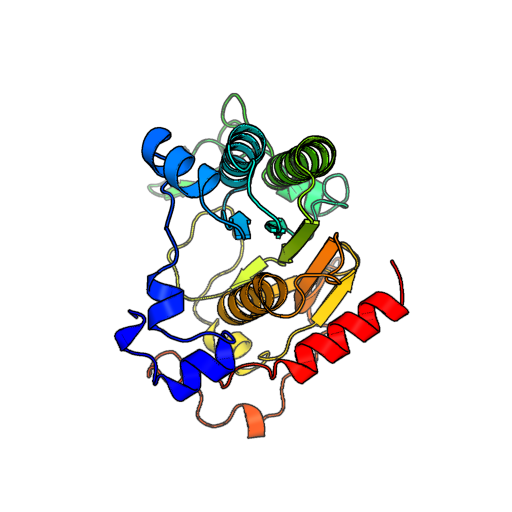 A 1 243 ? -9.464 8.943 -20.439 1.00 54.44 243 MET A N 1
ATOM 1833 C CA . MET A 1 243 ? -8.835 9.692 -19.351 1.00 54.44 243 MET A CA 1
ATOM 1834 C C . MET A 1 243 ? -8.371 11.077 -19.819 1.00 54.44 243 MET A C 1
ATOM 1836 O O . MET A 1 243 ? -8.425 12.026 -19.042 1.00 54.44 243 MET A O 1
ATOM 1840 N N . ALA A 1 244 ? -7.991 11.223 -21.096 1.00 54.03 244 ALA A N 1
ATOM 1841 C CA . ALA A 1 244 ? -7.620 12.515 -21.673 1.00 54.03 244 ALA A CA 1
ATOM 1842 C C . ALA A 1 244 ? -8.827 13.455 -21.839 1.00 54.03 244 ALA A C 1
ATOM 1844 O O . ALA A 1 244 ? -8.654 14.668 -21.913 1.00 54.03 244 ALA A O 1
ATOM 1845 N N . LYS A 1 245 ? -10.052 12.913 -21.847 1.00 58.31 245 LYS A N 1
ATOM 1846 C CA . LYS A 1 245 ? -11.313 13.672 -21.838 1.00 58.31 245 LYS A CA 1
ATOM 1847 C C . LYS A 1 245 ? -12.014 13.664 -20.474 1.00 58.31 245 LYS A C 1
ATOM 1849 O O . LYS A 1 245 ? -13.208 13.946 -20.412 1.00 58.31 245 LYS A O 1
ATOM 1854 N N . GLY A 1 246 ? -11.312 13.298 -19.397 1.00 55.84 246 GLY A N 1
ATOM 1855 C CA . GLY A 1 246 ? -11.863 13.266 -18.036 1.00 55.84 246 GLY A CA 1
ATOM 1856 C C . GLY A 1 246 ? -12.898 12.163 -17.786 1.00 55.84 246 GLY A C 1
ATOM 1857 O O . GLY A 1 246 ? -13.576 12.180 -16.763 1.00 55.84 246 GLY A O 1
ATOM 1858 N N . LYS A 1 247 ? -13.040 11.191 -18.696 1.00 64.44 247 LYS A N 1
ATOM 1859 C CA . LYS A 1 247 ? -13.968 10.062 -18.545 1.00 64.44 247 LYS A CA 1
ATOM 1860 C C . LYS A 1 247 ? -13.253 8.887 -17.894 1.00 64.44 247 LYS A C 1
ATOM 1862 O O . LYS A 1 247 ? -12.600 8.092 -18.574 1.00 64.44 247 LYS A O 1
ATOM 1867 N N . ILE A 1 248 ? -13.382 8.815 -16.574 1.00 64.81 248 ILE A N 1
ATOM 1868 C CA . ILE A 1 248 ? -12.744 7.813 -15.720 1.00 64.81 248 ILE A CA 1
ATOM 1869 C C . ILE A 1 248 ? -13.538 6.496 -15.797 1.00 64.81 248 ILE A C 1
ATOM 1871 O O . ILE A 1 248 ? -14.771 6.538 -15.837 1.00 64.81 248 ILE A O 1
ATOM 1875 N N . PRO A 1 249 ? -12.875 5.325 -15.822 1.00 69.56 249 PRO A N 1
ATOM 1876 C CA . PRO A 1 249 ? -13.554 4.039 -15.657 1.00 69.56 249 PRO A CA 1
ATOM 1877 C C . PRO A 1 249 ? -14.384 3.991 -14.357 1.00 69.56 249 PRO A C 1
ATOM 1879 O O . PRO A 1 249 ? -14.063 4.700 -13.400 1.00 69.56 249 PRO A O 1
ATOM 1882 N N . PRO A 1 250 ? -15.429 3.152 -14.263 1.00 73.56 250 PRO A N 1
ATOM 1883 C CA . PRO A 1 250 ? -16.107 2.878 -13.005 1.00 73.56 250 PRO A CA 1
ATOM 1884 C C . PRO A 1 250 ? -15.138 2.199 -12.024 1.00 73.56 250 PRO A C 1
ATOM 1886 O O . PRO A 1 250 ? -14.151 1.589 -12.452 1.00 73.56 250 PRO A O 1
ATOM 1889 N N . PRO A 1 251 ? -15.371 2.335 -10.710 1.00 74.50 251 PRO A N 1
ATOM 1890 C CA . PRO A 1 251 ? -14.590 1.612 -9.714 1.00 74.50 251 PRO A CA 1
ATOM 1891 C C . PRO A 1 251 ? -14.764 0.099 -9.854 1.00 74.50 251 PRO A C 1
ATOM 1893 O O . PRO A 1 251 ? -15.771 -0.378 -10.384 1.00 74.50 251 PRO A O 1
ATOM 1896 N N . VAL A 1 252 ? -13.787 -0.653 -9.348 1.00 80.19 252 VAL A N 1
ATOM 1897 C CA . VAL A 1 252 ? -13.993 -2.083 -9.094 1.00 80.19 252 VAL A CA 1
ATOM 1898 C C . VAL A 1 252 ? -14.995 -2.188 -7.944 1.00 80.19 252 VAL A C 1
ATOM 1900 O O . VAL A 1 252 ? -14.890 -1.429 -6.988 1.00 80.19 252 VAL A O 1
ATOM 1903 N N . SER A 1 253 ? -16.000 -3.059 -8.033 1.00 83.88 253 SER A N 1
ATOM 1904 C CA . SER A 1 253 ? -16.954 -3.216 -6.924 1.00 83.88 253 SER A CA 1
ATOM 1905 C C . SER A 1 253 ? -16.230 -3.726 -5.674 1.00 83.88 253 SER A C 1
ATOM 1907 O O . SER A 1 253 ? -15.406 -4.632 -5.791 1.00 83.88 253 SER A O 1
ATOM 1909 N N . THR A 1 254 ? -16.542 -3.183 -4.496 1.00 85.12 254 THR A N 1
ATOM 1910 C CA . THR A 1 254 ? -15.986 -3.649 -3.214 1.00 85.12 254 THR A CA 1
ATOM 1911 C C . THR A 1 254 ? -16.282 -5.126 -2.977 1.00 85.12 254 THR A C 1
ATOM 1913 O O . THR A 1 254 ? -15.382 -5.844 -2.570 1.00 85.12 254 THR A O 1
ATOM 1916 N N . ASP A 1 255 ? -17.446 -5.629 -3.403 1.00 88.19 255 ASP A N 1
ATOM 1917 C CA . ASP A 1 255 ? -17.772 -7.062 -3.319 1.00 88.19 255 ASP A CA 1
ATOM 1918 C C . ASP A 1 255 ? -16.797 -7.932 -4.130 1.00 88.19 255 ASP A C 1
ATOM 1920 O O . ASP A 1 255 ? -16.507 -9.076 -3.784 1.00 88.19 255 ASP A O 1
ATOM 1924 N N . VAL A 1 256 ? -16.282 -7.400 -5.247 1.00 89.25 256 VAL A N 1
ATOM 1925 C CA . VAL A 1 256 ? -15.257 -8.087 -6.044 1.00 89.25 256 VAL A CA 1
ATOM 1926 C C . VAL A 1 256 ? -13.919 -8.060 -5.313 1.00 89.25 256 VAL A C 1
ATOM 1928 O O . VAL A 1 256 ? -13.208 -9.058 -5.354 1.00 89.25 256 VAL A O 1
ATOM 1931 N N . ILE A 1 257 ? -13.586 -6.950 -4.645 1.00 90.00 257 ILE A N 1
ATOM 1932 C CA . ILE A 1 257 ? -12.382 -6.845 -3.812 1.00 90.00 257 ILE A CA 1
ATOM 1933 C C . ILE A 1 257 ? -12.442 -7.866 -2.675 1.00 90.00 257 ILE A C 1
ATOM 1935 O O . ILE A 1 257 ? -11.495 -8.629 -2.516 1.00 90.00 257 ILE A O 1
ATOM 1939 N N . ASP A 1 258 ? -13.556 -7.912 -1.943 1.00 91.56 258 ASP A N 1
ATOM 1940 C CA . ASP A 1 258 ? -13.762 -8.819 -0.813 1.00 91.56 258 ASP A CA 1
ATOM 1941 C C . ASP A 1 258 ? -13.674 -10.274 -1.251 1.00 91.56 258 ASP A C 1
ATOM 1943 O O . ASP A 1 258 ? -12.883 -11.034 -0.701 1.00 91.56 258 ASP A O 1
ATOM 1947 N N . ARG A 1 259 ? -14.386 -10.640 -2.321 1.00 93.75 259 ARG A N 1
ATOM 1948 C CA . ARG A 1 259 ? -14.326 -11.998 -2.866 1.00 93.75 259 ARG A CA 1
ATOM 1949 C C . ARG A 1 259 ? -12.903 -12.403 -3.253 1.00 93.75 259 ARG A C 1
ATOM 1951 O O . ARG A 1 259 ? -12.478 -13.500 -2.918 1.00 93.75 259 ARG A O 1
ATOM 1958 N N . LEU A 1 260 ? -12.168 -11.543 -3.961 1.00 91.81 260 LEU A N 1
ATOM 1959 C CA . LEU A 1 260 ? -10.790 -11.837 -4.371 1.00 91.81 260 LEU A CA 1
ATOM 1960 C C . LEU A 1 260 ? -9.840 -11.931 -3.169 1.00 91.81 260 LEU A C 1
ATOM 1962 O O . LEU A 1 260 ? -8.904 -12.728 -3.186 1.00 91.81 260 LEU A O 1
ATOM 1966 N N . LEU A 1 261 ? -10.067 -11.121 -2.134 1.00 91.00 261 LEU A N 1
ATOM 1967 C CA . LEU A 1 261 ? -9.294 -11.178 -0.902 1.00 91.00 261 LEU A CA 1
ATOM 1968 C C . LEU A 1 261 ? -9.569 -12.482 -0.143 1.00 91.00 261 LEU A C 1
ATOM 1970 O O . LEU A 1 261 ? -8.624 -13.149 0.267 1.00 91.00 261 LEU A O 1
ATOM 1974 N N . ASP A 1 262 ? -10.833 -12.880 -0.022 1.00 92.44 262 ASP A N 1
ATOM 1975 C CA . ASP A 1 262 ? -11.238 -14.131 0.621 1.00 92.44 262 ASP A CA 1
ATOM 1976 C C . ASP A 1 262 ? -10.722 -15.356 -0.147 1.00 92.44 262 ASP A C 1
ATOM 1978 O O . ASP A 1 262 ? -10.234 -16.306 0.463 1.00 92.44 262 ASP A O 1
ATOM 1982 N N . GLU A 1 263 ? -10.754 -15.319 -1.483 1.00 92.69 263 GLU A N 1
ATOM 1983 C CA . GLU A 1 263 ? -10.144 -16.339 -2.346 1.00 92.69 263 GLU A CA 1
ATOM 1984 C C . GLU A 1 263 ? -8.629 -16.448 -2.092 1.00 92.69 263 GLU A C 1
ATOM 1986 O O . GLU A 1 263 ? -8.111 -17.556 -1.940 1.00 92.69 263 GLU A O 1
ATOM 1991 N N . ALA A 1 264 ? -7.919 -15.319 -1.984 1.00 89.25 264 ALA A N 1
ATOM 1992 C CA . ALA A 1 264 ? -6.487 -15.306 -1.685 1.00 89.25 264 ALA A CA 1
ATOM 1993 C C . ALA A 1 264 ? -6.178 -15.831 -0.271 1.00 89.25 264 ALA A C 1
ATOM 1995 O O . ALA A 1 264 ? -5.232 -16.598 -0.093 1.00 89.25 264 ALA A O 1
ATOM 1996 N N . ILE A 1 265 ? -6.989 -15.466 0.728 1.00 89.38 265 ILE A N 1
ATOM 1997 C CA . ILE A 1 265 ? -6.877 -15.982 2.102 1.00 89.38 265 ILE A CA 1
ATOM 1998 C C . ILE A 1 265 ? -7.092 -17.498 2.125 1.00 89.38 265 ILE A C 1
ATOM 2000 O O . ILE A 1 265 ? -6.312 -18.219 2.745 1.00 89.38 265 ILE A O 1
ATOM 2004 N N . ALA A 1 266 ? -8.122 -17.988 1.431 1.00 89.81 266 ALA A N 1
ATOM 2005 C CA . ALA A 1 266 ? -8.453 -19.408 1.376 1.00 89.81 266 ALA A CA 1
ATOM 2006 C C . ALA A 1 266 ? -7.391 -20.242 0.641 1.00 89.81 266 ALA A C 1
ATOM 2008 O O . ALA A 1 266 ? -7.168 -21.397 1.002 1.00 89.81 266 ALA A O 1
ATOM 2009 N N . ALA A 1 267 ? -6.734 -19.670 -0.373 1.00 85.94 267 ALA A N 1
ATOM 2010 C CA . ALA A 1 267 ? -5.651 -20.327 -1.101 1.00 85.94 267 ALA A CA 1
ATOM 2011 C C . ALA A 1 267 ? -4.370 -20.485 -0.260 1.00 85.94 267 ALA A C 1
ATOM 2013 O O . ALA A 1 267 ? -3.613 -21.430 -0.483 1.00 85.94 267 ALA A O 1
ATOM 2014 N N . GLY A 1 268 ? -4.155 -19.602 0.721 1.00 77.06 268 GLY A N 1
ATOM 2015 C CA . GLY A 1 268 ? -2.935 -19.560 1.523 1.00 77.06 268 GLY A CA 1
ATOM 2016 C C . GLY A 1 268 ? -1.726 -18.971 0.771 1.00 77.06 268 GLY A C 1
ATOM 2017 O O . GLY A 1 268 ? -1.838 -18.609 -0.403 1.00 77.06 268 GLY A O 1
ATOM 2018 N N . PRO A 1 269 ? -0.586 -18.793 1.466 1.00 65.44 269 PRO A N 1
ATOM 2019 C CA . PRO A 1 269 ? 0.668 -18.328 0.868 1.00 65.44 269 PRO A CA 1
ATOM 2020 C C . PRO A 1 269 ? 1.366 -19.381 -0.008 1.00 65.44 269 PRO A C 1
ATOM 2022 O O . PRO A 1 269 ? 1.209 -20.595 0.260 1.00 65.44 269 PRO A O 1
#

Radius of gyration: 19.0 Å; Cα contacts (8 Å, |Δi|>4): 447; chains: 1; bounding box: 51×39×46 Å

Sequence (269 aa):
MTCAEFPETVFERRFGTTIGEFESIAIANAASDDATRAALETCDVVIVAHESGRKAMKGAEMVRAWAKGAKRVVCLSRVGVNRRTRRPFDGQNKPAKAAVSVGGMSLPIGEPLDGGVGALDAFAKAEETLRAGRATLGYELSIVRSGQLRGNGPLLLADYSARLVDNLMDVKYQDIFINLGDTSEGYTKRLNLAQFIAHVSTTRADDAPEDVAVLSVVTETGMFGEKTLTEPTDRERRKGYDMAKGKIPPPVSTDVIDRLLDEAIAAGP

Secondary structure (DSSP, 8-state):
--GGGS-HHHHHHHHSS-HHHHHTS----TT-HHHHHHHHHH-SEEEE--SSHHHHHHHHHHHHHH-TT-SEEEEEEETTGGGTTSTTHHHHTSPPBPPEEETTEEES-SSBPTT---HHHHHHHHHHHHHHHHHHH--EEEEEEE-EEESSS---TTS----S-HHHHHHH----EEEESSS-EEEEEHHHHHHHHHHHHHTTTTT--SEEEEESEEEEEETTEEEE-SPPPPHHHHTT-BGGGTBPPPPPPHHHHHHHHHHHHHH--

Foldseek 3Di:
DQLVVDDQVLVCQQQVDGSVVVVVDQDDDLVDLVSLLVNLQPDQEEEQDDPFLQSLLSNLLSNLVRNLNHQAYEYEAAQCLVVCVDPPNVVLQWFFAAFDQDPNDTDRPHHHDPVTGGRSRSRNNSLVSNVVSCVVRVHHAAYEHEAQEDDDDDDDVSRPDDDPCRVVLQLWQQDKAKAFGNPFHDHAYPSLSSSLSSCCRPVVRPPQDRGMYIHSWTWDQDPVGIDTPDGTDDPVQSPPDDVVVVRHRRHDGVVSVVVNRVVNVVVDD

Solvent-accessible surface area (backbone atoms only — not comparable to full-atom values): 15107 Å² total; per-residue (Å²): 134,60,78,88,76,50,60,62,76,58,42,27,65,38,42,76,45,50,69,70,62,60,69,64,57,80,82,60,52,88,90,36,67,67,62,29,38,59,46,32,50,69,34,50,63,45,75,46,75,42,94,44,22,65,55,30,27,55,49,23,52,50,45,54,73,32,30,68,58,21,53,35,38,40,34,51,45,50,49,39,42,90,42,36,87,36,87,71,33,38,69,68,27,47,39,59,35,34,71,37,77,55,97,88,41,80,39,69,75,44,61,65,38,86,92,51,61,17,46,38,56,25,31,45,51,16,52,53,40,41,54,54,24,29,78,74,47,69,28,48,57,29,38,41,16,29,30,52,78,48,75,97,70,88,88,58,96,83,63,93,79,85,68,105,57,58,69,60,55,56,58,32,38,68,57,77,47,57,39,41,43,63,83,65,48,40,30,15,41,53,69,61,50,49,26,51,52,40,38,45,66,62,79,37,62,89,75,54,65,50,47,31,24,44,27,32,34,41,38,48,81,51,98,92,45,77,41,78,70,55,75,70,48,59,69,75,83,39,65,84,57,37,68,95,76,73,31,69,74,79,61,66,54,62,70,58,52,51,50,42,48,52,52,26,62,75,69,48,121

pLDDT: mean 79.06, std 15.11, range [30.88, 98.19]

Nearest PDB structures (foldseek):
  4r1t-assembly1_A  TM=4.348E-01  e=1.802E-05  Petunia x hybrida
  2p5u-assembly1_A  TM=4.114E-01  e=4.140E-04  Thermus thermophilus HB8
  2b69-assembly1_A  TM=4.921E-01  e=6.238E-03  Homo sapiens
  1qrr-assembly1_A-2  TM=4.038E-01  e=1.868E-03  Arabidopsis thaliana
  7csg-assembly1_A  TM=5.279E-01  e=3.138E-01  Arabidopsis thaliana

Mean predicted aligned error: 8.37 Å

Organism: Ostreococcus tauri (NCBI:txid70448)